Protein AF-A0A7Y2GS42-F1 (afdb_monomer)

Structure (mmCIF, N/CA/C/O backbone):
data_AF-A0A7Y2GS42-F1
#
_entry.id   AF-A0A7Y2GS42-F1
#
loop_
_atom_site.group_PDB
_atom_site.id
_atom_site.type_symbol
_atom_site.label_atom_id
_atom_site.label_alt_id
_atom_site.label_comp_id
_atom_site.label_asym_id
_atom_site.label_entity_id
_atom_site.label_seq_id
_atom_site.pdbx_PDB_ins_code
_atom_site.Cartn_x
_atom_site.Cartn_y
_atom_site.Cartn_z
_atom_site.occupancy
_atom_site.B_iso_or_equiv
_atom_site.auth_seq_id
_atom_site.auth_comp_id
_atom_site.auth_asym_id
_atom_site.auth_atom_id
_atom_site.pdbx_PDB_model_num
ATOM 1 N N . MET A 1 1 ? -11.967 1.296 -4.511 1.00 87.25 1 MET A N 1
ATOM 2 C CA . MET A 1 1 ? -11.655 1.042 -3.086 1.00 87.25 1 MET A CA 1
ATOM 3 C C . MET A 1 1 ? -12.629 0.006 -2.522 1.00 87.25 1 MET A C 1
ATOM 5 O O . MET A 1 1 ? -13.811 0.118 -2.839 1.00 87.25 1 MET A O 1
ATOM 9 N N . PRO A 1 2 ? -12.166 -0.976 -1.727 1.00 92.56 2 PRO A N 1
ATOM 10 C CA . PRO A 1 2 ? -13.008 -1.972 -1.061 1.00 92.56 2 PRO A CA 1
ATOM 11 C C . PRO A 1 2 ? -14.099 -1.358 -0.182 1.00 92.56 2 PRO A C 1
ATOM 13 O O . PRO A 1 2 ? -13.859 -0.401 0.560 1.00 92.56 2 PRO A O 1
ATOM 16 N N . THR A 1 3 ? -15.302 -1.924 -0.249 1.00 92.38 3 THR A N 1
ATOM 17 C CA . THR A 1 3 ? -16.469 -1.455 0.517 1.00 92.38 3 THR A CA 1
ATOM 18 C C . THR A 1 3 ? -16.911 -2.427 1.603 1.00 92.38 3 THR A C 1
ATOM 20 O O . THR A 1 3 ? -17.680 -2.030 2.476 1.00 92.38 3 THR A O 1
ATOM 23 N N . ARG A 1 4 ? -16.435 -3.676 1.564 1.00 95.12 4 ARG A N 1
ATOM 24 C CA . ARG A 1 4 ? -16.660 -4.694 2.595 1.00 95.12 4 ARG A CA 1
ATOM 25 C C . ARG A 1 4 ? -15.319 -5.161 3.147 1.00 95.12 4 ARG A C 1
ATOM 27 O O . ARG A 1 4 ? -14.316 -5.131 2.439 1.00 95.12 4 ARG A O 1
ATOM 34 N N . LEU A 1 5 ? -15.314 -5.588 4.406 1.00 95.38 5 LEU A N 1
ATOM 35 C CA . LEU A 1 5 ? -14.099 -6.006 5.106 1.00 95.38 5 LEU A CA 1
ATOM 36 C C . LEU A 1 5 ? -13.412 -7.188 4.397 1.00 95.38 5 LEU A C 1
ATOM 38 O O . LEU A 1 5 ? -12.204 -7.162 4.191 1.00 95.38 5 LEU A O 1
ATOM 42 N N . GLU A 1 6 ? -14.197 -8.164 3.939 1.00 95.25 6 GLU A N 1
ATOM 43 C CA . GLU A 1 6 ? -13.732 -9.330 3.171 1.00 95.25 6 GLU A CA 1
ATOM 44 C C . GLU A 1 6 ? -13.024 -8.966 1.855 1.00 95.25 6 GLU A C 1
ATOM 46 O O . GLU A 1 6 ? -12.101 -9.660 1.436 1.00 95.25 6 GLU A O 1
ATOM 51 N N . ASP A 1 7 ? -13.389 -7.837 1.237 1.00 95.69 7 ASP A N 1
ATOM 52 C CA . ASP A 1 7 ? -12.798 -7.378 -0.024 1.00 95.69 7 ASP A CA 1
ATOM 53 C C . ASP A 1 7 ? -11.385 -6.781 0.175 1.00 95.69 7 ASP A C 1
ATOM 55 O O . ASP A 1 7 ? -10.677 -6.519 -0.801 1.00 95.69 7 ASP A O 1
ATOM 59 N N . LEU A 1 8 ? -10.950 -6.537 1.423 1.00 96.75 8 LEU A N 1
ATOM 60 C CA . LEU A 1 8 ? -9.579 -6.093 1.706 1.00 96.75 8 LEU A CA 1
ATOM 61 C C . LEU A 1 8 ? -8.557 -7.201 1.450 1.00 96.75 8 LEU A C 1
ATOM 63 O O . LEU A 1 8 ? -7.425 -6.886 1.077 1.00 96.75 8 LEU A O 1
ATOM 67 N N . GLY A 1 9 ? -8.969 -8.460 1.638 1.00 96.00 9 GLY A N 1
ATOM 68 C CA . GLY A 1 9 ? -8.140 -9.647 1.458 1.00 96.00 9 GLY A CA 1
ATOM 69 C C . GLY A 1 9 ? -7.068 -9.856 2.532 1.00 96.00 9 GLY A C 1
ATOM 70 O O . GLY A 1 9 ? -6.170 -10.652 2.306 1.00 96.00 9 GLY A O 1
ATOM 71 N N . VAL A 1 10 ? -7.159 -9.166 3.673 1.00 97.00 10 VAL A N 1
ATOM 72 C CA . VAL A 1 10 ? -6.254 -9.316 4.829 1.00 97.00 10 VAL A CA 1
ATOM 73 C C . VAL A 1 10 ? -7.046 -9.696 6.090 1.00 97.00 10 VAL A C 1
ATOM 75 O O . VAL A 1 10 ? -8.256 -9.446 6.136 1.00 97.00 10 VAL A O 1
ATOM 78 N N . PRO A 1 11 ? -6.414 -10.286 7.124 1.00 96.25 11 PRO A N 1
ATOM 79 C CA . PRO A 1 11 ? -7.110 -10.686 8.346 1.00 96.25 11 PRO A CA 1
ATOM 80 C C . PRO A 1 11 ? -7.808 -9.515 9.053 1.00 96.25 11 PRO A C 1
ATOM 82 O O . PRO A 1 11 ? -7.218 -8.453 9.246 1.00 96.25 11 PRO A O 1
ATOM 85 N N . GLN A 1 12 ? -9.043 -9.728 9.521 1.00 96.12 12 GLN A N 1
ATOM 86 C CA . GLN A 1 12 ? -9.805 -8.717 10.269 1.00 96.12 12 GLN A CA 1
ATOM 87 C C . GLN A 1 12 ? -9.048 -8.209 11.505 1.00 96.12 12 GLN A C 1
ATOM 89 O O . GLN A 1 12 ? -9.044 -7.009 11.764 1.00 96.12 12 GLN A O 1
ATOM 94 N N . SER A 1 13 ? -8.357 -9.098 12.222 1.00 95.19 13 SER A N 1
ATOM 95 C CA . SER A 1 13 ? -7.542 -8.737 13.386 1.00 95.19 13 SER A CA 1
ATOM 96 C C . SER A 1 13 ? -6.451 -7.717 13.050 1.00 95.19 13 SER A C 1
ATOM 98 O O . SER A 1 13 ? -6.217 -6.807 13.836 1.00 95.19 13 SER A O 1
ATOM 100 N N . MET A 1 14 ? -5.826 -7.814 11.871 1.00 96.12 14 MET A N 1
ATOM 101 C CA . MET A 1 14 ? -4.826 -6.845 11.411 1.00 96.12 14 MET A CA 1
ATOM 102 C C . MET A 1 14 ? -5.462 -5.484 11.105 1.00 96.12 14 MET A C 1
ATOM 104 O O . MET A 1 14 ? -4.886 -4.446 11.422 1.00 96.12 14 MET A O 1
ATOM 108 N N . VAL A 1 15 ? -6.658 -5.473 10.509 1.00 97.56 15 VAL A N 1
ATOM 109 C CA . VAL A 1 15 ? -7.389 -4.229 10.216 1.00 97.56 15 VAL A CA 1
ATOM 110 C C . VAL A 1 15 ? -7.782 -3.515 11.509 1.00 97.56 15 VAL A C 1
ATOM 112 O O . VAL A 1 15 ? -7.583 -2.308 11.631 1.00 97.56 15 VAL A O 1
ATOM 115 N N . GLU A 1 16 ? -8.311 -4.260 12.477 1.00 97.12 16 GLU A N 1
ATOM 116 C CA . GLU A 1 16 ? -8.659 -3.759 13.809 1.00 97.12 16 GLU A CA 1
ATOM 117 C C . GLU A 1 16 ? -7.440 -3.214 14.550 1.00 97.12 16 GLU A C 1
ATOM 119 O O . GLU A 1 16 ? -7.493 -2.118 15.105 1.00 97.12 16 GLU A O 1
ATOM 124 N N . ASP A 1 17 ? -6.332 -3.953 14.515 1.00 96.38 17 ASP A N 1
ATOM 125 C CA . ASP A 1 17 ? -5.081 -3.559 15.147 1.00 96.38 17 ASP A CA 1
ATOM 126 C C . ASP A 1 17 ? -4.535 -2.248 14.558 1.00 96.38 17 ASP A C 1
ATOM 128 O O . ASP A 1 17 ? -4.289 -1.287 15.290 1.00 96.38 17 ASP A O 1
ATOM 132 N N . LEU A 1 18 ? -4.437 -2.145 13.228 1.00 97.12 18 LEU A N 1
ATOM 133 C CA . LEU A 1 18 ? -3.985 -0.922 12.555 1.00 97.12 18 LEU A CA 1
ATOM 134 C C . LEU A 1 18 ? -4.935 0.260 12.790 1.00 97.12 18 LEU A C 1
ATOM 136 O O . LEU A 1 18 ? -4.477 1.393 12.971 1.00 97.12 18 LEU A O 1
ATOM 140 N N . PHE A 1 19 ? -6.244 0.010 12.862 1.00 97.69 19 PHE A N 1
ATOM 141 C CA . PHE A 1 19 ? -7.224 1.031 13.226 1.00 97.69 19 PHE A CA 1
ATOM 142 C C . PHE A 1 19 ? -6.993 1.547 14.652 1.00 97.69 19 PHE A C 1
ATOM 144 O O . PHE A 1 19 ? -6.898 2.759 14.862 1.00 97.69 19 PHE A O 1
ATOM 151 N N . CYS A 1 20 ? -6.821 0.654 15.628 1.00 96.81 20 CYS A N 1
ATOM 152 C CA . CYS A 1 20 ? -6.523 1.028 17.007 1.00 96.81 20 CYS A CA 1
ATOM 153 C C . CYS A 1 20 ? -5.204 1.802 17.128 1.00 96.81 20 CYS A C 1
ATOM 155 O O . CYS A 1 20 ? -5.170 2.852 17.774 1.00 96.81 20 CYS A O 1
ATOM 157 N N . ARG A 1 21 ? -4.137 1.361 16.449 1.00 96.38 21 ARG A N 1
ATOM 158 C CA . ARG A 1 21 ? -2.854 2.088 16.392 1.00 96.38 21 ARG A CA 1
ATOM 159 C C . ARG A 1 21 ? -3.031 3.504 15.853 1.00 96.38 21 ARG A C 1
ATOM 161 O O . ARG A 1 21 ? -2.450 4.448 16.391 1.00 96.38 21 ARG A O 1
ATOM 168 N N . ARG A 1 22 ? -3.868 3.680 14.825 1.00 96.56 22 ARG A N 1
ATOM 169 C CA . ARG A 1 22 ? -4.173 5.004 14.271 1.00 96.56 22 ARG A CA 1
ATOM 170 C C . ARG A 1 22 ? -4.870 5.900 15.290 1.00 96.56 22 ARG A C 1
ATOM 172 O O . ARG A 1 22 ? -4.447 7.042 15.479 1.00 96.56 22 ARG A O 1
ATOM 179 N N . VAL A 1 23 ? -5.894 5.386 15.972 1.00 96.38 23 VAL A N 1
ATOM 180 C CA . VAL A 1 23 ? -6.611 6.124 17.028 1.00 96.38 23 VAL A CA 1
ATOM 181 C C . VAL A 1 23 ? -5.664 6.495 18.174 1.00 96.38 23 VAL A C 1
ATOM 183 O O . VAL A 1 23 ? -5.666 7.643 18.620 1.00 96.38 23 VAL A O 1
ATOM 186 N N . LEU A 1 24 ? -4.806 5.561 18.598 1.00 95.50 24 LEU A N 1
ATOM 187 C CA . LEU A 1 24 ? -3.805 5.780 19.643 1.00 95.50 24 LEU A CA 1
ATOM 188 C C . LEU A 1 24 ? -2.835 6.915 19.282 1.00 95.50 24 LEU A C 1
ATOM 190 O O . LEU A 1 24 ? -2.598 7.811 20.096 1.00 95.50 24 LEU A O 1
ATOM 194 N N . ASN A 1 25 ? -2.303 6.899 18.058 1.00 94.00 25 ASN A N 1
ATOM 195 C CA . ASN A 1 25 ? -1.319 7.875 17.588 1.00 94.00 25 ASN A CA 1
ATOM 196 C C . ASN A 1 25 ? -1.921 9.272 17.384 1.00 94.00 25 ASN A C 1
ATOM 198 O O . ASN A 1 25 ? -1.268 10.274 17.678 1.00 94.00 25 ASN A O 1
ATOM 202 N N . ALA A 1 26 ? -3.169 9.355 16.916 1.00 91.06 26 ALA A N 1
ATOM 203 C CA . ALA A 1 26 ? -3.830 10.626 16.630 1.00 91.06 26 ALA A CA 1
ATOM 204 C C . ALA A 1 26 ? -4.264 11.400 17.893 1.00 91.06 26 ALA A C 1
ATOM 206 O O . ALA A 1 26 ? -4.542 12.594 17.797 1.00 91.06 26 ALA A O 1
ATOM 207 N N . ARG A 1 27 ? -4.307 10.758 19.075 1.00 75.69 27 ARG A N 1
ATOM 208 C CA . ARG A 1 27 ? -4.830 11.256 20.375 1.00 75.69 27 ARG A CA 1
ATOM 209 C C . ARG A 1 27 ? -6.309 11.672 20.380 1.00 75.69 27 ARG A C 1
ATOM 211 O O . ARG A 1 27 ? -7.007 11.383 21.344 1.00 75.69 27 ARG A O 1
ATOM 218 N N . ARG A 1 28 ? -6.786 12.362 19.343 1.00 85.62 28 ARG A N 1
ATOM 219 C CA . ARG A 1 28 ? -8.182 12.732 19.097 1.00 85.62 28 ARG A CA 1
ATOM 220 C C . ARG A 1 28 ? -8.432 12.650 17.595 1.00 85.62 28 ARG A C 1
ATOM 222 O O . ARG A 1 28 ? -7.824 13.392 16.832 1.00 85.62 28 ARG A O 1
ATOM 229 N N . THR A 1 29 ? -9.321 11.757 17.176 1.00 96.06 29 THR A N 1
ATOM 230 C CA . THR A 1 29 ? -9.654 11.563 15.761 1.00 96.06 29 THR A CA 1
ATOM 231 C C . THR A 1 29 ? -11.129 11.217 15.588 1.00 96.06 29 THR A C 1
ATOM 233 O O . THR A 1 29 ? -11.822 10.880 16.552 1.00 96.06 29 THR A O 1
ATOM 236 N N . THR A 1 30 ? -11.619 11.320 14.358 1.00 97.56 30 THR A N 1
ATOM 237 C CA . THR A 1 30 ? -12.935 10.809 13.968 1.00 97.56 30 THR A CA 1
ATOM 238 C C . THR A 1 30 ? -12.782 9.501 13.202 1.00 97.56 30 THR A C 1
ATOM 240 O O . THR A 1 30 ? -11.722 9.236 12.632 1.00 97.56 30 THR A O 1
ATOM 243 N N . ILE A 1 31 ? -13.847 8.696 13.118 1.00 97.00 31 ILE A N 1
ATOM 244 C CA . ILE A 1 31 ? -13.834 7.473 12.287 1.00 97.00 31 ILE A CA 1
ATOM 245 C C . ILE A 1 31 ? -13.428 7.808 10.844 1.00 97.00 31 ILE A C 1
ATOM 247 O O . ILE A 1 31 ? -12.624 7.099 10.247 1.00 97.00 31 ILE A O 1
ATOM 251 N N . ARG A 1 32 ? -13.949 8.911 10.288 1.00 96.50 32 ARG A N 1
ATOM 252 C CA . ARG A 1 32 ? -13.653 9.345 8.916 1.00 96.50 32 ARG A CA 1
ATOM 253 C C . ARG A 1 32 ? -12.182 9.700 8.728 1.00 96.50 32 ARG A C 1
ATOM 255 O O . ARG A 1 32 ? -11.596 9.285 7.732 1.00 96.50 32 ARG A O 1
ATOM 262 N N . ALA A 1 33 ? -11.610 10.465 9.655 1.00 96.38 33 ALA A N 1
ATOM 263 C CA . ALA A 1 33 ? -10.208 10.857 9.588 1.00 96.38 33 ALA A CA 1
ATOM 264 C C . ALA A 1 33 ? -9.295 9.629 9.705 1.00 96.38 33 ALA A C 1
ATOM 266 O O . ALA A 1 33 ? -8.445 9.424 8.842 1.00 96.38 33 ALA A O 1
ATOM 267 N N . ALA A 1 34 ? -9.552 8.757 10.687 1.00 96.50 34 ALA A N 1
ATOM 268 C CA . ALA A 1 34 ? -8.816 7.506 10.841 1.00 96.50 34 ALA A CA 1
ATOM 269 C C . ALA A 1 34 ? -8.906 6.633 9.579 1.00 96.50 34 ALA A C 1
ATOM 271 O O . ALA A 1 34 ? -7.881 6.164 9.095 1.00 96.50 34 ALA A O 1
ATOM 272 N N . ALA A 1 35 ? -10.106 6.475 9.006 1.00 96.38 35 ALA A N 1
ATOM 273 C CA . ALA A 1 35 ? -10.327 5.702 7.786 1.00 96.38 35 ALA A CA 1
ATOM 274 C C . ALA A 1 35 ? -9.501 6.226 6.605 1.00 96.38 35 ALA A C 1
ATOM 276 O O . ALA A 1 35 ? -8.843 5.444 5.924 1.00 96.38 35 ALA A O 1
ATOM 277 N N . ALA A 1 36 ? -9.508 7.543 6.382 1.00 95.00 36 ALA A N 1
ATOM 278 C CA . ALA A 1 36 ? -8.765 8.162 5.291 1.00 95.00 36 ALA A CA 1
ATOM 279 C C . ALA A 1 36 ? -7.250 7.946 5.425 1.00 95.00 36 ALA A C 1
ATOM 281 O O . ALA A 1 36 ? -6.581 7.673 4.432 1.00 95.00 36 ALA A O 1
ATOM 282 N N . GLU A 1 37 ? -6.719 8.030 6.646 1.00 95.25 37 GLU A N 1
ATOM 283 C CA . GLU A 1 37 ? -5.280 7.925 6.909 1.00 95.25 37 GLU A CA 1
ATOM 284 C C . GLU A 1 37 ? -4.741 6.501 6.774 1.00 95.25 37 GLU A C 1
ATOM 286 O O . GLU A 1 37 ? -3.599 6.336 6.359 1.00 95.25 37 GLU A O 1
ATOM 291 N N . ILE A 1 38 ? -5.549 5.479 7.077 1.00 96.12 38 ILE A N 1
ATOM 292 C CA . ILE A 1 38 ? -5.148 4.075 6.890 1.00 96.12 38 ILE A CA 1
ATOM 293 C C . ILE A 1 38 ? -5.706 3.454 5.603 1.00 96.12 38 ILE A C 1
ATOM 295 O O . ILE A 1 38 ? -5.592 2.250 5.393 1.00 96.12 38 ILE A O 1
ATOM 299 N N . GLY A 1 39 ? -6.317 4.247 4.722 1.00 95.69 39 GLY A N 1
ATOM 300 C CA . GLY A 1 39 ? -6.808 3.780 3.425 1.00 95.69 39 GLY A CA 1
ATOM 301 C C . GLY A 1 39 ? -8.014 2.834 3.483 1.00 95.69 39 GLY A C 1
ATOM 302 O O . GLY A 1 39 ? -8.154 1.954 2.633 1.00 95.69 39 GLY A O 1
ATOM 303 N N . LEU A 1 40 ? -8.896 3.014 4.466 1.00 96.62 40 LEU A N 1
ATOM 304 C CA . LEU A 1 40 ? -10.177 2.316 4.558 1.00 96.62 40 LEU A CA 1
ATOM 305 C C . LEU A 1 40 ? -11.326 3.153 3.996 1.00 96.62 40 LEU A C 1
ATOM 307 O O . LEU A 1 40 ? -11.366 4.380 4.107 1.00 96.62 40 LEU A O 1
ATOM 311 N N . SER A 1 41 ? -12.342 2.466 3.472 1.00 96.00 41 SER A N 1
ATOM 312 C CA . SER A 1 41 ? -13.639 3.101 3.255 1.00 96.00 41 SER A CA 1
ATOM 313 C C . SER A 1 41 ? -14.316 3.404 4.590 1.00 96.00 41 SER A C 1
ATOM 315 O O . SER A 1 41 ? -14.169 2.656 5.560 1.00 96.00 41 SER A O 1
ATOM 317 N N . LEU A 1 42 ? -15.109 4.479 4.630 1.00 95.50 42 LEU A N 1
ATOM 318 C CA . LEU A 1 42 ? -15.853 4.845 5.837 1.00 95.50 42 LEU A CA 1
ATOM 319 C C . LEU A 1 42 ? -16.747 3.696 6.321 1.00 95.50 42 LEU A C 1
ATOM 321 O O . LEU A 1 42 ? -16.810 3.452 7.516 1.00 95.50 42 LEU A O 1
ATOM 325 N N . ASN A 1 43 ? -17.377 2.957 5.405 1.00 96.31 43 ASN A N 1
ATOM 326 C CA . ASN A 1 43 ? -18.239 1.827 5.756 1.00 96.31 43 ASN A CA 1
ATOM 327 C C . ASN A 1 43 ? -17.479 0.740 6.529 1.00 96.31 43 ASN A C 1
ATOM 329 O O . ASN A 1 43 ? -17.972 0.264 7.550 1.00 96.31 43 ASN A O 1
ATOM 333 N N . ILE A 1 44 ? -16.276 0.375 6.072 1.00 97.75 44 ILE A N 1
ATOM 334 C CA . ILE A 1 44 ? -15.445 -0.621 6.759 1.00 97.75 44 ILE A CA 1
ATOM 335 C C . ILE A 1 44 ? -14.995 -0.079 8.117 1.00 97.75 44 ILE A C 1
ATOM 337 O O . ILE A 1 44 ? -15.151 -0.758 9.127 1.00 97.75 44 ILE A O 1
ATOM 341 N N . ALA A 1 45 ? -14.491 1.156 8.158 1.00 97.38 45 ALA A N 1
ATOM 342 C CA . ALA A 1 45 ? -14.011 1.772 9.392 1.00 97.38 45 ALA A CA 1
ATOM 343 C C . ALA A 1 45 ? -15.115 1.924 10.452 1.00 97.38 45 ALA A C 1
ATOM 345 O O . ALA A 1 45 ? -14.863 1.705 11.632 1.00 97.38 45 ALA A O 1
ATOM 346 N N . THR A 1 46 ? -16.346 2.252 10.048 1.00 96.75 46 THR A N 1
ATOM 347 C CA . THR A 1 46 ? -17.501 2.286 10.953 1.00 96.75 46 THR A CA 1
ATOM 348 C C . THR A 1 46 ? -17.818 0.897 11.500 1.00 96.75 46 THR A C 1
ATOM 350 O O . THR A 1 46 ? -18.019 0.769 12.703 1.00 96.75 46 THR A O 1
ATOM 353 N N . GLY A 1 47 ? -17.811 -0.144 10.660 1.00 97.19 47 GLY A N 1
ATOM 354 C CA . GLY A 1 47 ? -18.012 -1.523 11.120 1.00 97.19 47 GLY A CA 1
ATOM 355 C C . GLY A 1 47 ? -16.948 -1.971 12.128 1.00 97.19 47 GLY A C 1
ATOM 356 O O . GLY A 1 47 ? -17.286 -2.507 13.179 1.00 97.19 47 GLY A O 1
ATOM 357 N N . VAL A 1 48 ? -15.676 -1.671 11.846 1.00 98.00 48 VAL A N 1
ATOM 358 C CA . VAL A 1 48 ? -14.544 -1.945 12.748 1.00 98.00 48 VAL A CA 1
ATOM 359 C C . VAL A 1 48 ? -14.695 -1.195 14.075 1.00 98.00 48 VAL A C 1
ATOM 361 O O . VAL A 1 48 ? -14.540 -1.790 15.137 1.00 98.00 48 VAL A O 1
ATOM 364 N N . ALA A 1 49 ? -15.043 0.094 14.039 1.00 97.50 49 ALA A N 1
ATOM 365 C CA . ALA A 1 49 ? -15.233 0.893 15.248 1.00 97.50 49 ALA A CA 1
ATOM 366 C C . ALA A 1 49 ? -16.383 0.368 16.128 1.00 97.50 49 ALA A C 1
ATOM 368 O O . ALA A 1 49 ? -16.243 0.322 17.349 1.00 97.50 49 ALA A O 1
ATOM 369 N N . GLU A 1 50 ? -17.501 -0.048 15.526 1.00 97.12 50 GLU A N 1
ATOM 370 C CA . GLU A 1 50 ? -18.637 -0.623 16.255 1.00 97.12 50 GLU A CA 1
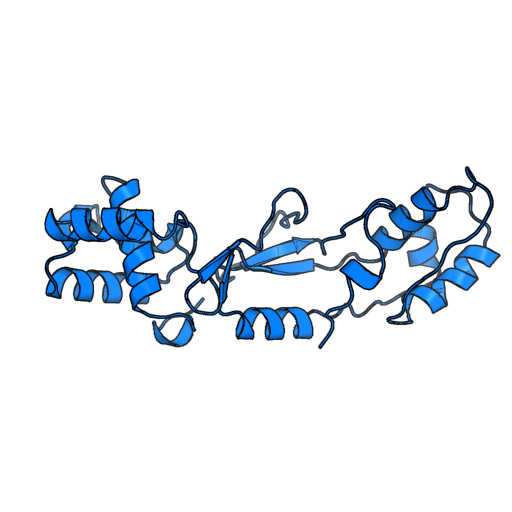ATOM 371 C C . GLU A 1 50 ? -18.295 -1.970 16.903 1.00 97.12 50 GLU A C 1
ATOM 373 O O . GLU A 1 50 ? -18.656 -2.201 18.058 1.00 97.12 50 GLU A O 1
ATOM 378 N N . ASP A 1 51 ? -17.553 -2.832 16.207 1.00 97.62 51 ASP A N 1
ATOM 379 C CA . ASP A 1 51 ? -17.122 -4.119 16.755 1.00 97.62 51 ASP A CA 1
ATOM 380 C C . ASP A 1 51 ? -16.113 -3.952 17.910 1.00 97.62 51 ASP A C 1
ATOM 382 O O . ASP A 1 51 ? -16.271 -4.542 18.985 1.00 97.62 51 ASP A O 1
ATOM 386 N N . LEU A 1 52 ? -15.126 -3.063 17.747 1.00 98.12 52 LEU A N 1
ATOM 387 C CA . LEU A 1 52 ? -14.177 -2.699 18.807 1.00 98.12 52 LEU A CA 1
ATOM 388 C C . LEU A 1 52 ? -14.884 -2.103 20.031 1.00 98.12 52 LEU A C 1
ATOM 390 O O . LEU A 1 52 ? -14.513 -2.394 21.172 1.00 98.12 52 LEU A O 1
ATOM 394 N N . ARG A 1 53 ? -15.925 -1.293 19.809 1.00 97.00 53 ARG A N 1
ATOM 395 C CA . ARG A 1 53 ? -16.762 -0.743 20.880 1.00 97.00 53 ARG A CA 1
ATOM 396 C C . ARG A 1 53 ? -17.558 -1.831 21.593 1.00 97.00 53 ARG A C 1
ATOM 398 O O . ARG A 1 53 ? -17.607 -1.832 22.821 1.00 97.00 53 ARG A O 1
ATOM 405 N N . GLY A 1 54 ? -18.137 -2.779 20.855 1.00 97.62 54 GLY A N 1
ATOM 406 C CA . GLY A 1 54 ? -18.830 -3.939 21.427 1.00 97.62 54 GLY A CA 1
ATOM 407 C C . GLY A 1 54 ? -17.931 -4.783 22.340 1.00 97.62 54 GLY A C 1
ATOM 408 O O . GLY A 1 54 ? -18.406 -5.341 23.327 1.00 97.62 54 GLY A O 1
ATOM 409 N N . ARG A 1 55 ? -16.622 -4.808 22.058 1.00 97.44 55 ARG A N 1
ATOM 410 C CA . ARG A 1 55 ? -15.581 -5.464 22.869 1.00 97.44 55 ARG A CA 1
ATOM 411 C C . ARG A 1 55 ? -14.922 -4.555 23.918 1.00 97.44 55 ARG A C 1
ATOM 413 O O . ARG A 1 55 ? -13.950 -4.970 24.542 1.00 97.44 55 ARG A O 1
ATOM 420 N N . ASN A 1 56 ? -15.443 -3.345 24.140 1.00 97.06 56 ASN A N 1
ATOM 421 C CA . ASN A 1 56 ? -14.937 -2.369 25.113 1.00 97.06 56 ASN A CA 1
ATOM 422 C C . ASN A 1 56 ? -13.471 -1.926 24.884 1.00 97.06 56 ASN A C 1
ATOM 424 O O . ASN A 1 56 ? -12.766 -1.564 25.826 1.00 97.06 56 ASN A O 1
ATOM 428 N N . LEU A 1 57 ? -12.997 -1.938 23.635 1.00 97.56 57 LEU A N 1
ATOM 429 C CA . LEU A 1 57 ? -11.657 -1.461 23.255 1.00 97.56 57 LEU A CA 1
ATOM 430 C C . LEU A 1 57 ? -11.673 -0.006 22.765 1.00 97.56 57 LEU A C 1
ATOM 432 O O . LEU A 1 57 ? -10.656 0.685 22.803 1.00 97.56 57 LEU A O 1
ATOM 436 N N . LEU A 1 58 ? -12.833 0.472 22.322 1.00 97.31 58 LEU A N 1
ATOM 437 C CA . LEU A 1 58 ? -13.023 1.798 21.751 1.00 97.31 58 LEU A CA 1
ATOM 438 C C . LEU A 1 58 ? -14.261 2.465 22.351 1.00 97.31 58 LEU A C 1
ATOM 440 O O . LEU A 1 58 ? -15.260 1.805 22.632 1.00 97.31 58 LEU A O 1
ATOM 444 N N . GLU A 1 59 ? -14.206 3.780 22.523 1.00 96.12 59 GLU A N 1
ATOM 445 C CA . GLU A 1 59 ? -15.289 4.592 23.069 1.00 96.12 59 GLU A CA 1
ATOM 446 C C . GLU A 1 59 ? -15.583 5.830 22.211 1.00 96.12 59 GLU A C 1
ATOM 448 O O . GLU A 1 59 ? -14.735 6.325 21.464 1.00 96.12 59 GLU A O 1
ATOM 453 N N . PHE A 1 60 ? -16.819 6.330 22.316 1.00 95.00 60 PHE A N 1
ATOM 454 C CA . PHE A 1 60 ? -17.267 7.537 21.624 1.00 95.00 60 PHE A CA 1
ATOM 455 C C . PHE A 1 60 ? -17.242 8.742 22.560 1.00 95.00 60 PHE A C 1
ATOM 457 O O . PHE A 1 60 ? -17.906 8.753 23.594 1.00 95.00 60 PHE A O 1
ATOM 464 N N . HIS A 1 61 ? -16.548 9.800 22.144 1.00 92.94 61 HIS A N 1
ATOM 465 C CA . HIS A 1 61 ? -16.437 11.050 22.905 1.00 92.94 61 HIS A CA 1
ATOM 466 C C . HIS A 1 61 ? -17.417 12.140 22.445 1.00 92.94 61 HIS A C 1
ATOM 468 O O . HIS A 1 61 ? -17.337 13.284 22.895 1.00 92.94 61 HIS A O 1
ATOM 474 N N . GLY A 1 62 ? -18.327 11.806 21.530 1.00 91.69 62 GLY A N 1
ATOM 475 C CA . GLY A 1 62 ? -19.313 12.720 20.960 1.00 91.69 62 GLY A CA 1
ATOM 476 C C . GLY A 1 62 ? -19.150 12.891 19.453 1.00 91.69 62 GLY A C 1
ATOM 477 O O . GLY A 1 62 ? -18.598 12.030 18.767 1.00 91.69 62 GLY A O 1
ATOM 478 N N . LEU A 1 63 ? -19.659 14.009 18.941 1.00 91.62 63 LEU A N 1
ATOM 479 C CA . LEU A 1 63 ? -19.649 14.344 17.519 1.00 91.62 63 LEU A CA 1
ATOM 480 C C . LEU A 1 63 ? -18.741 15.544 17.254 1.00 91.62 63 LEU A C 1
ATOM 482 O O . LEU A 1 63 ? -18.732 16.502 18.027 1.00 91.62 63 LEU A O 1
ATOM 486 N N . ASP A 1 64 ? -18.031 15.497 16.133 1.00 90.00 64 ASP A N 1
ATOM 487 C CA . ASP A 1 64 ? -17.404 16.654 15.502 1.00 90.00 64 ASP A CA 1
ATOM 488 C C . ASP A 1 64 ? -18.114 16.915 14.168 1.00 90.00 64 ASP A C 1
ATOM 490 O O . ASP A 1 64 ? -17.996 16.1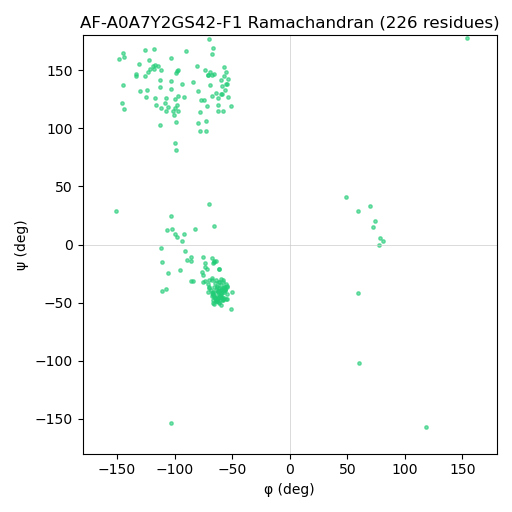55 13.201 1.00 90.00 64 ASP A O 1
ATOM 494 N N . GLY A 1 65 ? -18.980 17.929 14.153 1.00 90.00 65 GLY A N 1
ATOM 495 C CA . GLY A 1 65 ? -19.931 18.146 13.066 1.00 90.00 65 GLY A CA 1
ATOM 496 C C . GLY A 1 65 ? -20.887 16.958 12.894 1.00 90.00 65 GLY A C 1
ATOM 497 O O . GLY A 1 65 ? -21.857 16.822 13.637 1.00 90.00 65 GLY A O 1
ATOM 498 N N . ARG A 1 66 ? -20.632 16.119 11.881 1.00 88.38 66 ARG A N 1
ATOM 499 C CA . ARG A 1 66 ? -21.411 14.899 11.577 1.00 88.38 66 ARG A CA 1
ATOM 500 C C . ARG A 1 66 ? -20.633 13.605 11.816 1.00 88.38 66 ARG A C 1
ATOM 502 O O . ARG A 1 66 ? -21.194 12.532 11.615 1.00 88.38 66 ARG A O 1
ATOM 509 N N . ASP A 1 67 ? -19.365 13.699 12.200 1.00 91.44 67 ASP A N 1
ATOM 510 C CA . ASP A 1 67 ? -18.489 12.544 12.345 1.00 91.44 67 ASP A CA 1
ATOM 511 C C . ASP A 1 67 ? -18.315 12.176 13.824 1.00 91.44 67 ASP A C 1
ATOM 513 O O . ASP A 1 67 ? -18.206 13.039 14.695 1.00 91.44 67 ASP A O 1
ATOM 517 N N . TYR A 1 68 ? -18.287 10.876 14.117 1.00 91.56 68 TYR A N 1
ATOM 518 C CA . TYR A 1 68 ? -18.088 10.370 15.474 1.00 91.56 68 TYR A CA 1
ATOM 519 C C . TYR A 1 68 ? -16.632 10.519 15.897 1.00 91.56 68 TYR A C 1
ATOM 521 O O . TYR A 1 68 ? -15.736 9.995 15.227 1.00 91.56 68 TYR A O 1
ATOM 529 N N . MET A 1 69 ? -16.410 11.196 17.023 1.00 95.88 69 MET A N 1
ATOM 530 C CA . MET A 1 69 ? -15.111 11.233 17.683 1.00 95.88 69 MET A CA 1
ATOM 531 C C . MET A 1 69 ? -14.899 9.968 18.496 1.00 95.88 69 MET A C 1
ATOM 533 O O . MET A 1 69 ? -15.757 9.578 19.292 1.00 95.88 69 MET A O 1
ATOM 537 N N . ILE A 1 70 ? -13.728 9.374 18.314 1.00 96.69 70 ILE A N 1
ATOM 538 C CA . ILE A 1 70 ? -13.358 8.088 18.892 1.00 96.69 70 ILE A CA 1
ATOM 539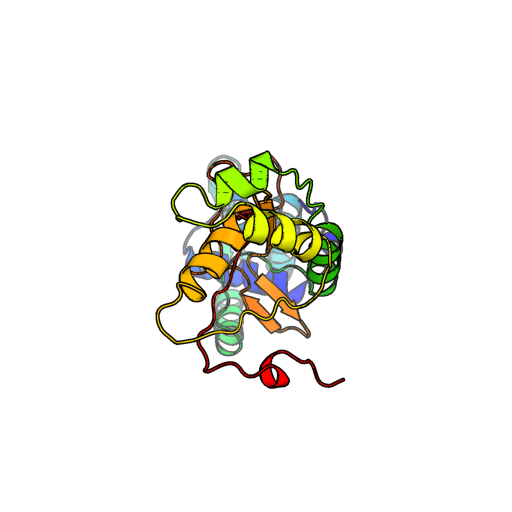 C C . ILE A 1 70 ? -12.087 8.211 19.722 1.00 96.69 70 ILE A C 1
ATOM 541 O O . ILE A 1 70 ? -11.203 9.017 19.419 1.00 96.69 70 ILE A O 1
ATOM 545 N N . GLY A 1 71 ? -12.005 7.385 20.756 1.00 97.00 71 GLY A N 1
ATOM 546 C CA . GLY A 1 71 ? -10.812 7.171 21.563 1.00 97.00 71 GLY A CA 1
ATOM 547 C C . GLY A 1 71 ? -10.719 5.713 21.990 1.00 97.00 71 GLY A C 1
ATOM 548 O O . GLY A 1 71 ? -11.699 4.973 21.924 1.00 97.00 71 GLY A O 1
ATOM 549 N N . LEU A 1 72 ? -9.526 5.280 22.384 1.00 97.25 72 LEU A N 1
ATOM 550 C CA . LEU A 1 72 ? -9.350 3.954 22.969 1.00 97.25 72 LEU A CA 1
ATOM 551 C C . LEU A 1 72 ? -9.668 4.008 24.460 1.00 97.25 72 LEU A C 1
ATOM 553 O O . LEU A 1 72 ? -9.232 4.933 25.145 1.00 97.25 72 LEU A O 1
ATOM 557 N N . THR A 1 73 ? -10.341 2.974 24.958 1.00 97.44 73 THR A N 1
ATOM 558 C CA . THR A 1 73 ? -10.457 2.739 26.402 1.00 97.44 73 THR A CA 1
ATOM 559 C C . THR A 1 73 ? -9.085 2.387 26.989 1.00 97.44 73 THR A C 1
ATOM 561 O O . THR A 1 73 ? -8.146 2.073 26.251 1.00 97.44 73 THR A O 1
ATOM 564 N N . ASP A 1 74 ? -8.952 2.353 28.318 1.00 96.94 74 ASP A N 1
ATOM 565 C CA . ASP A 1 74 ? -7.711 1.890 28.963 1.00 96.94 74 ASP A CA 1
ATOM 566 C C . ASP A 1 74 ? -7.324 0.470 28.515 1.00 96.94 74 ASP A C 1
ATOM 568 O O . ASP A 1 74 ? -6.150 0.186 28.257 1.00 96.94 74 ASP A O 1
ATOM 572 N N . GLN A 1 75 ? -8.322 -0.405 28.347 1.00 97.19 75 GLN A N 1
ATOM 573 C CA . GLN A 1 75 ? -8.124 -1.760 27.840 1.00 97.19 75 GLN A CA 1
ATOM 574 C C . GLN A 1 75 ? -7.650 -1.747 26.383 1.00 97.19 75 GLN A C 1
ATOM 576 O O . GLN A 1 75 ? -6.624 -2.353 26.076 1.00 97.19 75 GLN A O 1
ATOM 581 N N . GLY A 1 76 ? -8.340 -1.019 25.498 1.00 97.19 76 GLY A N 1
ATOM 582 C CA . GLY A 1 76 ? -7.945 -0.904 24.092 1.00 97.19 76 GLY A CA 1
ATOM 583 C C . GLY A 1 76 ? -6.548 -0.322 23.928 1.00 97.19 76 GLY A C 1
ATOM 584 O O . GLY A 1 76 ? -5.754 -0.809 23.123 1.00 97.19 76 GLY A O 1
ATOM 585 N N . ARG A 1 77 ? -6.202 0.666 24.754 1.00 96.81 77 ARG A N 1
ATOM 586 C CA . ARG A 1 77 ? -4.874 1.269 24.784 1.00 96.81 77 ARG A CA 1
ATOM 587 C C . ARG A 1 77 ? -3.798 0.266 25.191 1.00 96.81 77 ARG A C 1
ATOM 589 O O . ARG A 1 77 ? -2.781 0.198 24.508 1.00 96.81 77 ARG A O 1
ATOM 596 N N . SER A 1 78 ? -4.015 -0.517 26.251 1.00 96.81 78 SER A N 1
ATOM 597 C CA . SER A 1 78 ? -3.063 -1.557 26.669 1.00 96.81 78 SER A CA 1
ATOM 598 C C . SER A 1 78 ? -2.871 -2.607 25.575 1.00 96.81 78 SER A C 1
ATOM 600 O O . SER A 1 78 ? -1.738 -2.863 25.178 1.00 96.81 78 SER A O 1
ATOM 602 N N . THR A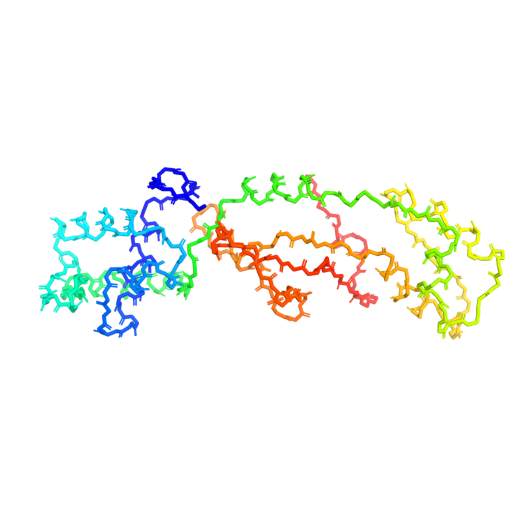 1 79 ? -3.967 -3.146 25.026 1.00 95.31 79 THR A N 1
ATOM 603 C CA . THR A 1 79 ? -3.923 -4.167 23.966 1.00 95.31 79 THR A CA 1
ATOM 604 C C . THR A 1 79 ? -3.185 -3.673 22.721 1.00 95.31 79 THR A C 1
ATOM 606 O O . THR A 1 79 ? -2.369 -4.398 22.161 1.00 95.31 79 THR A O 1
ATOM 609 N N . THR A 1 80 ? -3.417 -2.420 22.320 1.00 95.50 80 THR A N 1
ATOM 610 C CA . THR A 1 80 ? -2.739 -1.812 21.162 1.00 95.50 80 THR A CA 1
ATOM 611 C C . THR A 1 80 ? -1.244 -1.621 21.416 1.00 95.50 80 THR A C 1
ATOM 613 O O . THR A 1 80 ? -0.424 -1.870 20.540 1.00 95.50 80 THR A O 1
ATOM 616 N N . ILE A 1 81 ? -0.857 -1.183 22.619 1.00 95.31 81 ILE A N 1
ATOM 617 C CA . ILE A 1 81 ? 0.560 -1.018 22.974 1.00 95.31 81 ILE A CA 1
ATOM 618 C C . ILE A 1 81 ? 1.283 -2.367 22.961 1.00 95.31 81 ILE A C 1
ATOM 620 O O . ILE A 1 81 ? 2.430 -2.430 22.520 1.00 95.31 81 ILE A O 1
ATOM 624 N N . ASP A 1 82 ? 0.631 -3.429 23.433 1.00 94.69 82 ASP A N 1
ATOM 625 C CA . ASP A 1 82 ? 1.214 -4.767 23.430 1.00 94.69 82 ASP A CA 1
ATOM 626 C C . ASP A 1 82 ? 1.412 -5.291 21.997 1.00 94.69 82 ASP A C 1
ATOM 628 O O . ASP A 1 82 ? 2.511 -5.749 21.685 1.00 94.69 82 ASP A O 1
ATOM 632 N N . SER A 1 83 ? 0.439 -5.123 21.089 1.00 91.75 83 SER A N 1
ATOM 633 C CA . SER A 1 83 ? 0.601 -5.539 19.681 1.00 91.75 83 SER A CA 1
ATOM 634 C C . SER A 1 83 ? 1.684 -4.736 18.940 1.00 91.75 83 SER A C 1
ATOM 636 O O . SER A 1 83 ? 2.409 -5.271 18.096 1.00 91.75 83 SER A O 1
ATOM 638 N N . MET A 1 84 ? 1.856 -3.451 19.276 1.00 92.56 84 MET A N 1
ATOM 639 C CA . MET A 1 84 ? 2.901 -2.599 18.697 1.00 92.56 84 MET A CA 1
ATOM 640 C C . MET A 1 84 ? 4.322 -3.042 19.074 1.00 92.56 84 MET A C 1
ATOM 642 O O . MET A 1 84 ? 5.284 -2.606 18.441 1.00 92.56 84 MET A O 1
ATOM 646 N N . ARG A 1 85 ? 4.486 -3.902 20.090 1.00 90.81 85 ARG A N 1
ATOM 647 C CA . ARG A 1 85 ? 5.787 -4.516 20.407 1.00 90.81 85 ARG A CA 1
ATOM 648 C C . ARG A 1 85 ? 6.164 -5.621 19.425 1.00 90.81 85 ARG A C 1
ATOM 650 O O . ARG A 1 85 ? 7.350 -5.873 19.247 1.00 90.81 85 ARG A O 1
ATOM 657 N N . GLU A 1 86 ? 5.178 -6.265 18.807 1.00 86.75 86 GLU A N 1
ATOM 658 C CA . GLU A 1 86 ? 5.382 -7.358 17.849 1.00 86.75 86 GLU A CA 1
ATOM 659 C C . GLU A 1 86 ? 5.610 -6.834 16.426 1.00 86.75 86 GLU A C 1
ATOM 661 O O . GLU A 1 86 ? 6.366 -7.418 15.657 1.00 86.75 86 GLU A O 1
ATOM 666 N N . SER A 1 87 ? 4.999 -5.697 16.084 1.00 85.69 87 SER A N 1
ATOM 667 C CA . SER A 1 87 ? 5.172 -5.029 14.793 1.00 85.69 87 SER A CA 1
ATOM 668 C C . SER A 1 87 ? 5.133 -3.519 14.973 1.00 85.69 87 SER A C 1
ATOM 670 O O . SER A 1 87 ? 4.259 -3.008 15.664 1.00 85.69 87 SER A O 1
ATOM 672 N N . SER A 1 88 ? 6.020 -2.781 14.307 1.00 85.81 88 SER A N 1
ATOM 673 C CA . SER A 1 88 ? 6.038 -1.310 14.331 1.00 85.81 88 SER A CA 1
ATOM 674 C C . SER A 1 88 ? 5.208 -0.664 13.213 1.00 85.81 88 SER A C 1
ATOM 676 O O . SER A 1 88 ? 5.038 0.559 13.195 1.00 85.81 88 SER A O 1
ATOM 678 N N . TYR A 1 89 ? 4.670 -1.462 12.284 1.00 92.50 89 TYR A N 1
ATOM 679 C CA . TYR A 1 89 ? 3.913 -0.948 11.147 1.00 92.50 89 TYR A CA 1
ATOM 680 C C . TYR A 1 89 ? 2.633 -0.232 11.610 1.00 92.50 89 TYR A C 1
ATOM 682 O O . TYR A 1 89 ? 1.874 -0.749 12.431 1.00 92.50 89 TYR A O 1
ATOM 690 N N . SER A 1 90 ? 2.402 0.986 11.120 1.00 90.50 90 SER A N 1
ATOM 691 C CA . SER A 1 90 ? 1.278 1.841 11.548 1.00 90.50 90 SER A CA 1
ATOM 692 C C . SER A 1 90 ? 0.795 2.793 10.447 1.00 90.50 90 SER A C 1
ATOM 694 O O . SER A 1 90 ? 0.294 3.884 10.722 1.00 90.50 90 SER A O 1
ATOM 696 N N . ASP A 1 91 ? 0.969 2.371 9.196 1.00 92.94 91 ASP A N 1
ATOM 697 C CA . ASP A 1 91 ? 0.553 3.110 8.004 1.00 92.94 91 ASP A CA 1
ATOM 698 C C . ASP A 1 91 ? -0.739 2.479 7.435 1.00 92.94 91 ASP A C 1
ATOM 700 O O . ASP A 1 91 ? -1.555 1.896 8.153 1.00 92.94 91 ASP A O 1
ATOM 704 N N . THR A 1 92 ? -0.940 2.632 6.138 1.00 95.88 92 THR A N 1
ATOM 705 C CA . THR A 1 92 ? -2.087 2.203 5.353 1.00 95.88 92 THR A CA 1
ATOM 706 C C . THR A 1 92 ? -2.329 0.696 5.466 1.00 95.88 92 THR A C 1
ATOM 708 O O . THR A 1 92 ? -1.390 -0.086 5.521 1.00 95.88 92 THR A O 1
ATOM 711 N N . ILE A 1 93 ? -3.588 0.253 5.449 1.00 97.81 93 ILE A N 1
ATOM 712 C CA . ILE A 1 93 ? -3.908 -1.179 5.422 1.00 97.81 93 ILE A CA 1
ATOM 713 C C . ILE A 1 93 ? -3.176 -1.848 4.242 1.00 97.81 93 ILE A C 1
ATOM 715 O O . ILE A 1 93 ? -3.313 -1.378 3.107 1.00 97.81 93 ILE A O 1
ATOM 719 N N . PRO A 1 94 ? -2.407 -2.927 4.472 1.00 97.69 94 PRO A N 1
ATOM 720 C CA . PRO A 1 94 ? -1.678 -3.593 3.402 1.00 97.69 94 PRO A CA 1
ATOM 721 C C . PRO A 1 94 ? -2.623 -4.285 2.410 1.00 97.69 94 PRO A C 1
ATOM 723 O O . PRO A 1 94 ? -3.810 -4.512 2.671 1.00 97.69 94 PRO A O 1
ATOM 726 N N . VAL A 1 95 ? -2.090 -4.628 1.240 1.00 98.12 95 VAL A N 1
ATOM 727 C CA . VAL A 1 95 ? -2.772 -5.500 0.271 1.00 98.12 95 VAL A CA 1
ATOM 728 C C . VAL A 1 95 ? -2.242 -6.930 0.401 1.00 98.12 95 VAL A C 1
ATOM 730 O O . VAL A 1 95 ? -1.058 -7.098 0.681 1.00 98.12 95 VAL A O 1
ATOM 733 N N . PRO A 1 96 ? -3.041 -7.982 0.174 1.00 98.00 96 PRO A N 1
ATOM 734 C CA . PRO A 1 96 ? -2.505 -9.339 0.228 1.00 98.00 96 PRO A CA 1
ATOM 735 C C . PRO A 1 96 ? -1.493 -9.579 -0.895 1.00 98.00 96 PRO A C 1
ATOM 737 O O . PRO A 1 96 ? -1.667 -9.083 -2.017 1.00 98.00 96 PRO A O 1
ATOM 740 N N . LEU A 1 97 ? -0.473 -10.401 -0.623 1.00 97.88 97 LEU A N 1
ATOM 741 C CA . LEU A 1 97 ? 0.542 -10.789 -1.608 1.00 97.88 97 LEU A CA 1
ATOM 742 C C . LEU A 1 97 ? -0.074 -11.281 -2.928 1.00 97.88 97 LEU A C 1
ATOM 744 O O . LEU A 1 97 ? 0.396 -10.925 -4.006 1.00 97.88 97 LEU A O 1
ATOM 748 N N . SER A 1 98 ? -1.155 -12.058 -2.864 1.00 97.19 98 SER A N 1
ATOM 749 C CA . SER A 1 98 ? -1.845 -12.580 -4.050 1.00 97.19 98 SER A CA 1
ATOM 750 C C . SER A 1 98 ? -2.368 -11.469 -4.972 1.00 97.19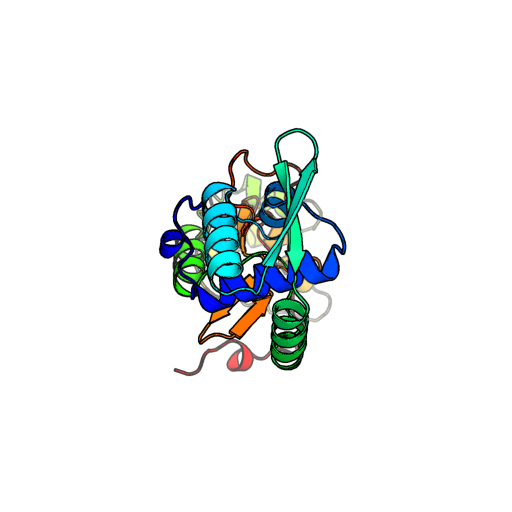 98 SER A C 1
ATOM 752 O O . SER A 1 98 ? -2.212 -11.546 -6.194 1.00 97.19 98 SER A O 1
ATOM 754 N N . LEU A 1 99 ? -2.930 -10.398 -4.399 1.00 97.44 99 LEU A N 1
ATOM 755 C CA . LEU A 1 99 ? -3.392 -9.231 -5.148 1.00 97.44 99 LEU A CA 1
ATOM 756 C C . LEU A 1 99 ? -2.213 -8.438 -5.720 1.00 97.44 99 LEU A C 1
ATOM 758 O O . LEU A 1 99 ? -2.294 -7.965 -6.856 1.00 97.44 99 LEU A O 1
ATOM 762 N N . TYR A 1 100 ? -1.110 -8.328 -4.976 1.00 97.56 100 TYR A N 1
ATOM 763 C CA . TYR A 1 100 ? 0.127 -7.734 -5.483 1.00 97.56 100 TYR A CA 1
ATOM 764 C C . TYR A 1 100 ? 0.663 -8.489 -6.705 1.00 97.56 100 TYR A C 1
ATOM 766 O O . TYR A 1 100 ? 0.831 -7.885 -7.766 1.00 97.56 100 TYR A O 1
ATOM 774 N N . VAL A 1 101 ? 0.818 -9.810 -6.607 1.00 96.69 101 VAL A N 1
ATOM 775 C CA . VAL A 1 101 ? 1.293 -10.670 -7.703 1.00 96.69 101 VAL A CA 1
ATOM 776 C C . VAL A 1 101 ? 0.386 -10.568 -8.929 1.00 96.69 101 VAL A C 1
ATOM 778 O O . VAL A 1 101 ? 0.874 -10.417 -10.052 1.00 96.69 101 VAL A O 1
ATOM 781 N N . MET A 1 102 ? -0.935 -10.612 -8.743 1.00 96.88 102 MET A N 1
ATOM 782 C CA . MET A 1 102 ? -1.887 -10.449 -9.845 1.00 96.88 102 MET A CA 1
ATOM 783 C C . MET A 1 102 ? -1.735 -9.078 -10.521 1.00 96.88 102 MET A C 1
ATOM 785 O O . MET A 1 102 ? -1.688 -8.989 -11.750 1.00 96.88 102 MET A O 1
ATOM 789 N N . THR A 1 103 ? -1.613 -8.014 -9.724 1.00 96.38 103 THR A N 1
ATOM 790 C CA . THR A 1 103 ? -1.508 -6.635 -10.216 1.00 96.38 103 THR A CA 1
ATOM 791 C C . THR A 1 103 ? -0.210 -6.424 -10.989 1.00 96.38 103 THR A C 1
ATOM 793 O O . THR A 1 103 ? -0.248 -5.913 -12.107 1.00 96.38 103 THR A O 1
ATOM 796 N N . VAL A 1 104 ? 0.931 -6.893 -10.479 1.00 93.50 104 VAL A N 1
ATOM 797 C CA . VAL A 1 104 ? 2.219 -6.838 -11.194 1.00 93.50 104 VAL A CA 1
ATOM 798 C C . VAL A 1 104 ? 2.136 -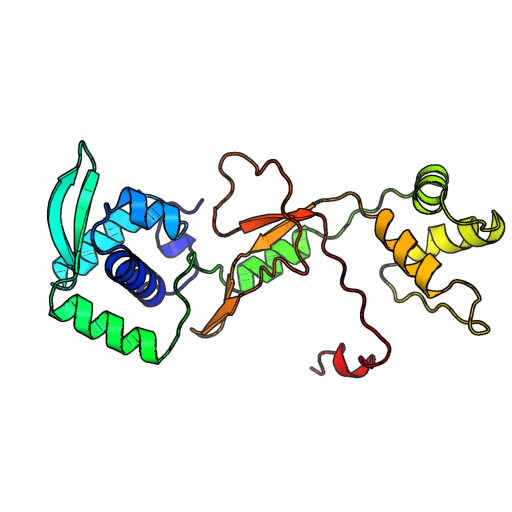7.570 -12.534 1.00 93.50 104 VAL A C 1
ATOM 800 O O . VAL A 1 104 ? 2.495 -7.007 -13.568 1.00 93.50 104 VAL A O 1
ATOM 803 N N . ASN A 1 105 ? 1.584 -8.786 -12.551 1.00 93.12 105 ASN A N 1
ATOM 804 C CA . ASN A 1 105 ? 1.453 -9.571 -13.780 1.00 93.12 105 ASN A CA 1
ATOM 805 C C . ASN A 1 105 ? 0.522 -8.931 -14.819 1.00 93.12 105 ASN A C 1
ATOM 807 O O . ASN A 1 105 ? 0.743 -9.090 -16.021 1.00 93.12 105 ASN A O 1
ATOM 811 N N . SER A 1 106 ? -0.497 -8.191 -14.380 1.00 93.56 106 SER A N 1
ATOM 812 C CA . SER A 1 106 ? -1.404 -7.465 -15.278 1.00 93.56 106 SER A CA 1
ATOM 813 C C . SER A 1 106 ? -0.771 -6.213 -15.904 1.00 93.56 106 SER A C 1
ATOM 815 O O . SER A 1 106 ? -1.234 -5.739 -16.940 1.00 93.56 106 SER A O 1
ATOM 817 N N . GLN A 1 107 ? 0.314 -5.708 -15.307 1.00 91.88 107 GLN A N 1
ATOM 818 C CA . GLN A 1 107 ? 1.005 -4.471 -15.685 1.00 91.88 107 GLN A CA 1
ATOM 819 C C . GLN A 1 107 ? 2.305 -4.723 -16.463 1.00 91.88 107 GLN A C 1
ATOM 821 O O . GLN A 1 107 ? 3.217 -3.889 -16.458 1.00 91.88 107 GLN A O 1
ATOM 826 N N . LYS A 1 108 ? 2.418 -5.874 -17.140 1.00 83.88 108 LYS A N 1
ATOM 827 C CA . LYS A 1 108 ? 3.543 -6.153 -18.044 1.00 83.88 108 LYS A CA 1
ATOM 828 C C . LYS A 1 108 ? 3.609 -5.091 -19.143 1.00 83.88 108 LYS A C 1
ATOM 830 O O . LYS A 1 108 ? 2.603 -4.793 -19.793 1.00 83.88 108 LYS A O 1
ATOM 835 N N . ALA A 1 109 ? 4.795 -4.517 -19.335 1.00 76.94 109 ALA A N 1
ATOM 836 C CA . ALA A 1 109 ? 5.007 -3.447 -20.298 1.00 76.94 109 ALA A CA 1
ATOM 837 C C . ALA A 1 109 ? 4.703 -3.944 -21.718 1.00 76.94 109 ALA A C 1
ATOM 839 O O . ALA A 1 109 ? 5.268 -4.929 -22.182 1.00 76.94 109 ALA A O 1
ATOM 840 N N . LYS A 1 110 ? 3.822 -3.241 -22.434 1.00 73.56 110 LYS A N 1
ATOM 841 C CA . LYS A 1 110 ? 3.607 -3.452 -23.872 1.00 73.56 110 LYS A CA 1
ATOM 842 C C . LYS A 1 110 ? 4.392 -2.393 -24.628 1.00 73.56 110 LYS A C 1
ATOM 844 O O . LYS A 1 110 ? 3.853 -1.355 -25.006 1.00 73.56 110 LYS A O 1
ATOM 849 N N . LEU A 1 111 ? 5.684 -2.646 -24.790 1.00 71.06 111 LEU A N 1
ATOM 850 C CA . LEU A 1 111 ? 6.609 -1.756 -25.477 1.00 71.06 111 LEU A CA 1
ATOM 851 C C . LEU A 1 111 ? 6.201 -1.592 -26.952 1.00 71.06 111 LEU A C 1
ATOM 853 O O . LEU A 1 111 ? 6.222 -2.539 -27.735 1.00 71.06 111 LEU A O 1
ATOM 857 N N . ARG A 1 112 ? 5.817 -0.372 -27.339 1.00 70.06 112 ARG A N 1
ATOM 858 C CA . ARG A 1 112 ? 5.649 0.021 -28.745 1.00 70.06 112 ARG A CA 1
ATOM 859 C C . ARG A 1 112 ? 6.884 0.790 -29.176 1.00 70.06 112 ARG A C 1
ATOM 861 O O . ARG A 1 112 ? 6.927 2.010 -29.061 1.00 70.06 112 ARG A O 1
ATOM 868 N N . ILE A 1 113 ? 7.887 0.055 -29.632 1.00 75.38 113 ILE A N 1
ATOM 869 C CA . ILE A 1 113 ? 9.182 0.624 -29.993 1.00 75.38 113 ILE A CA 1
ATOM 870 C C . ILE A 1 113 ? 9.219 0.850 -31.493 1.00 75.38 113 ILE A C 1
ATOM 872 O O . ILE A 1 113 ? 8.949 -0.050 -32.286 1.00 75.38 113 ILE A O 1
ATOM 876 N N . ASN A 1 114 ? 9.573 2.068 -31.875 1.00 81.62 114 ASN A N 1
ATOM 877 C CA . ASN A 1 114 ? 9.942 2.420 -33.236 1.00 81.62 114 ASN A CA 1
ATOM 878 C C . ASN A 1 114 ? 11.320 3.101 -33.232 1.00 81.62 114 ASN A C 1
ATOM 880 O O . ASN A 1 114 ? 11.842 3.488 -32.182 1.00 81.62 114 ASN A O 1
ATOM 884 N N . ARG A 1 115 ? 11.925 3.248 -34.414 1.00 82.25 115 ARG A N 1
ATOM 885 C CA . ARG A 1 115 ? 13.268 3.833 -34.549 1.00 82.25 115 ARG A CA 1
ATOM 886 C C . ARG A 1 115 ? 13.362 5.236 -33.940 1.00 82.25 115 ARG A C 1
ATOM 888 O O . ARG A 1 115 ? 14.372 5.556 -33.321 1.00 82.25 115 ARG A O 1
ATOM 895 N N . ASP A 1 116 ? 12.307 6.035 -34.066 1.00 84.94 116 ASP A N 1
ATOM 896 C CA . ASP A 1 116 ? 12.268 7.400 -33.538 1.00 84.94 116 ASP A CA 1
ATOM 897 C C . ASP A 1 116 ? 12.279 7.420 -32.006 1.00 84.94 116 ASP A C 1
ATOM 899 O O . ASP A 1 116 ? 13.041 8.177 -31.416 1.00 84.94 116 ASP A O 1
ATOM 903 N N . SER A 1 117 ? 11.523 6.529 -31.354 1.00 82.94 117 SER A N 1
ATOM 904 C CA . SER A 1 117 ? 11.501 6.410 -29.890 1.00 82.94 117 SER A CA 1
ATOM 905 C C . SER A 1 117 ? 12.858 5.995 -29.314 1.00 82.94 117 SER A C 1
ATOM 907 O O . SER A 1 117 ? 13.271 6.509 -28.276 1.00 82.94 117 SER A O 1
ATOM 909 N N . ILE A 1 118 ? 13.591 5.121 -30.016 1.00 83.62 118 ILE A N 1
ATOM 910 C CA . ILE A 1 118 ? 14.966 4.761 -29.653 1.00 83.62 118 ILE A CA 1
ATOM 911 C C . ILE A 1 118 ? 15.876 5.983 -29.832 1.00 83.62 118 ILE A C 1
ATOM 913 O O . ILE A 1 118 ? 16.586 6.355 -28.904 1.00 83.62 118 ILE A O 1
ATOM 917 N N . LYS A 1 119 ? 15.839 6.660 -30.987 1.00 84.88 119 LYS A N 1
ATOM 918 C CA . LYS A 1 119 ? 16.659 7.863 -31.222 1.00 84.88 119 LYS A CA 1
ATOM 919 C C . LYS A 1 119 ? 16.410 8.956 -30.184 1.00 84.88 119 LYS A C 1
ATOM 921 O O . LYS A 1 119 ? 17.357 9.593 -29.740 1.00 84.88 119 LYS A O 1
ATOM 926 N N . GL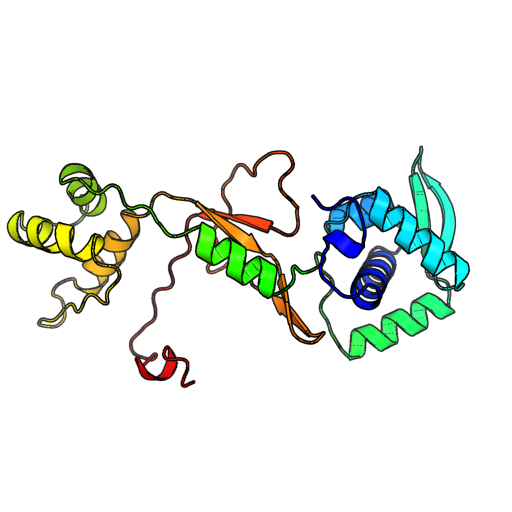U A 1 120 ? 15.159 9.147 -29.776 1.00 85.56 120 GLU A N 1
ATOM 927 C CA . GLU A 1 120 ? 14.783 10.095 -28.729 1.00 85.56 120 GLU A CA 1
ATOM 928 C C . GLU A 1 120 ? 15.390 9.710 -27.370 1.00 85.56 120 GLU A C 1
ATOM 930 O O . GLU A 1 120 ? 15.978 10.559 -26.704 1.00 85.56 120 GLU A O 1
ATOM 935 N N . ALA A 1 121 ? 15.312 8.434 -26.974 1.00 84.75 121 ALA A N 1
ATOM 936 C CA . ALA A 1 121 ? 15.851 7.951 -25.699 1.00 84.75 121 ALA A CA 1
ATOM 937 C C . ALA A 1 121 ? 17.377 8.137 -25.574 1.00 84.75 121 ALA A C 1
ATOM 939 O O . ALA A 1 121 ? 17.879 8.384 -24.473 1.00 84.75 121 ALA A O 1
ATOM 940 N N . PHE A 1 122 ? 18.092 8.055 -26.702 1.00 86.62 122 PHE A N 1
ATOM 941 C CA . PHE A 1 122 ? 19.549 8.186 -26.805 1.00 86.62 122 PHE A CA 1
ATOM 942 C C . PHE A 1 122 ? 20.020 9.551 -27.336 1.00 86.62 122 PHE A C 1
ATOM 944 O O . PHE A 1 122 ? 21.186 9.686 -27.699 1.00 86.62 122 PHE A O 1
ATOM 951 N N . ASN A 1 123 ? 19.155 10.569 -27.395 1.00 85.12 123 ASN A N 1
ATOM 952 C CA . ASN A 1 123 ? 19.472 11.852 -28.041 1.00 85.12 123 ASN A CA 1
ATOM 953 C C . ASN A 1 123 ? 20.660 12.617 -27.418 1.00 85.12 123 ASN A C 1
ATOM 955 O O . ASN A 1 123 ? 21.267 13.454 -28.083 1.00 85.12 123 ASN A O 1
ATOM 959 N N . ASP A 1 124 ? 20.995 12.321 -26.161 1.00 85.06 124 ASP A N 1
ATOM 960 C CA . ASP A 1 124 ? 22.084 12.920 -25.392 1.00 85.06 124 ASP A CA 1
ATOM 961 C C . ASP A 1 124 ? 23.390 12.115 -25.485 1.00 85.06 124 ASP A C 1
ATOM 963 O O . ASP A 1 124 ? 24.381 12.474 -24.848 1.00 85.06 124 ASP A O 1
ATOM 967 N N . LEU A 1 125 ? 23.409 11.035 -26.277 1.00 83.06 125 LEU A N 1
ATOM 968 C CA . LEU A 1 125 ? 24.554 10.152 -26.459 1.00 83.06 125 LEU A CA 1
ATOM 969 C C . LEU A 1 125 ? 24.931 10.042 -27.943 1.00 83.06 125 LEU A C 1
ATOM 971 O O . LEU A 1 125 ? 24.097 9.787 -28.808 1.00 83.06 125 LEU A O 1
ATOM 975 N N . VAL A 1 126 ? 26.222 10.180 -28.251 1.00 82.44 126 VAL A N 1
ATOM 976 C CA . VAL A 1 126 ? 26.733 9.940 -29.607 1.00 82.44 126 VAL A CA 1
ATOM 977 C C . VAL A 1 126 ? 26.856 8.431 -29.822 1.00 82.44 126 VAL A C 1
ATOM 979 O O . VAL A 1 126 ? 27.832 7.812 -29.404 1.00 82.44 126 VAL A O 1
ATOM 982 N N . VAL A 1 127 ? 25.854 7.836 -30.466 1.00 81.06 127 VAL A N 1
ATOM 983 C CA . VAL A 1 127 ? 25.798 6.405 -30.808 1.00 81.06 127 VAL A CA 1
ATOM 984 C C . VAL A 1 127 ? 25.550 6.210 -32.300 1.00 81.06 127 VAL A C 1
ATOM 986 O O . VAL A 1 127 ? 24.861 7.002 -32.939 1.00 81.06 127 VAL A O 1
ATOM 989 N N . SER A 1 128 ? 26.146 5.163 -32.876 1.00 83.75 128 SER A N 1
ATOM 990 C CA . SER A 1 128 ? 25.979 4.855 -34.298 1.00 83.75 128 SER A CA 1
ATOM 991 C C . SER A 1 128 ? 24.568 4.343 -34.591 1.00 83.75 128 SER A C 1
ATOM 993 O O . SER A 1 128 ? 23.986 3.603 -33.796 1.00 83.75 128 SER A O 1
ATOM 995 N N . ASP A 1 129 ? 24.039 4.669 -35.774 1.00 83.44 129 ASP A N 1
ATOM 996 C CA . ASP A 1 129 ? 22.749 4.142 -36.241 1.00 83.44 129 ASP A CA 1
ATOM 997 C C . ASP A 1 129 ? 22.717 2.601 -36.228 1.00 83.44 129 ASP A C 1
ATOM 999 O O . ASP A 1 129 ? 21.691 2.013 -35.901 1.00 83.44 129 ASP A O 1
ATOM 1003 N N . THR A 1 130 ? 23.851 1.942 -36.500 1.00 84.50 130 THR A N 1
ATOM 1004 C CA . THR A 1 130 ? 23.983 0.477 -36.444 1.00 84.50 130 THR A CA 1
ATOM 1005 C C . THR A 1 130 ? 23.739 -0.082 -35.043 1.00 84.50 130 THR A C 1
ATOM 1007 O O . THR A 1 130 ? 23.105 -1.124 -34.905 1.00 84.50 130 THR A O 1
ATOM 1010 N N . LEU A 1 131 ? 24.231 0.594 -33.999 1.00 81.19 131 LEU A N 1
ATOM 1011 C CA . LEU A 1 131 ? 24.023 0.164 -32.617 1.00 81.19 131 LEU A CA 1
ATOM 1012 C C . LEU A 1 131 ? 22.565 0.373 -32.194 1.00 81.19 131 LEU A C 1
ATOM 1014 O O . LEU A 1 131 ? 21.982 -0.505 -31.566 1.00 81.19 131 LEU A O 1
ATOM 1018 N N . LEU A 1 132 ? 21.952 1.494 -32.588 1.00 82.12 132 LEU A N 1
ATOM 1019 C CA . LEU A 1 132 ? 20.527 1.742 -32.338 1.00 82.12 132 LEU A CA 1
ATOM 1020 C C . LEU A 1 132 ? 19.640 0.671 -32.994 1.00 82.12 132 LEU A C 1
ATOM 1022 O O . LEU A 1 132 ? 18.682 0.203 -32.378 1.00 82.12 132 LEU A O 1
ATOM 1026 N N . ASP A 1 133 ? 19.999 0.236 -34.205 1.00 82.44 133 ASP A N 1
ATOM 1027 C CA . ASP A 1 133 ? 19.292 -0.825 -34.930 1.00 82.44 133 ASP A CA 1
ATOM 1028 C C . ASP A 1 133 ? 19.429 -2.201 -34.257 1.00 82.44 133 ASP A C 1
ATOM 1030 O O . ASP A 1 133 ? 18.498 -3.004 -34.309 1.00 82.44 133 ASP A O 1
ATOM 1034 N N . GLN A 1 134 ? 20.546 -2.466 -33.571 1.00 79.94 134 GLN A N 1
ATOM 1035 C CA . GLN A 1 134 ? 20.740 -3.686 -32.776 1.00 79.94 134 GLN A CA 1
ATOM 1036 C C . GLN A 1 134 ? 19.978 -3.661 -31.446 1.00 79.94 134 GLN A C 1
ATOM 1038 O O . GLN A 1 134 ? 19.531 -4.707 -30.974 1.00 79.94 134 GLN A O 1
ATOM 1043 N N . LEU A 1 135 ? 19.807 -2.482 -30.843 1.00 78.06 135 LEU A N 1
ATOM 1044 C CA . LEU A 1 135 ? 19.087 -2.336 -29.578 1.00 78.06 135 LEU A CA 1
ATOM 1045 C C . LEU A 1 135 ? 17.579 -2.546 -29.742 1.00 78.06 135 LEU A C 1
ATOM 1047 O O . LEU A 1 135 ? 16.950 -3.104 -28.848 1.00 78.06 135 LEU A O 1
ATOM 1051 N N . GLY A 1 136 ? 16.996 -2.156 -30.880 1.00 76.75 136 GLY A N 1
ATOM 1052 C CA . GLY A 1 136 ? 15.555 -2.286 -31.132 1.00 76.75 136 GLY A CA 1
ATOM 1053 C C . GLY A 1 136 ? 14.990 -3.690 -30.864 1.00 76.75 136 GLY A C 1
ATOM 1054 O O . GLY A 1 136 ? 14.082 -3.815 -30.042 1.00 76.75 136 GLY A O 1
ATOM 1055 N N . PRO A 1 137 ? 15.534 -4.754 -31.484 1.00 75.44 137 PRO A N 1
ATOM 1056 C CA . PRO A 1 137 ? 15.145 -6.134 -31.190 1.00 75.44 137 PRO A CA 1
ATOM 1057 C C . PRO A 1 137 ? 15.420 -6.560 -29.744 1.00 75.44 137 PRO A C 1
ATOM 1059 O O . PRO A 1 137 ? 14.668 -7.362 -29.197 1.00 75.44 137 PRO A O 1
ATOM 1062 N N . ALA A 1 138 ? 16.478 -6.037 -29.117 1.00 75.81 138 ALA A N 1
ATOM 1063 C CA . ALA A 1 138 ? 16.845 -6.395 -27.750 1.00 75.81 138 ALA A CA 1
ATOM 1064 C C . ALA A 1 138 ? 15.783 -5.944 -26.735 1.00 75.81 138 ALA A C 1
ATOM 1066 O O . ALA A 1 138 ? 15.476 -6.692 -25.818 1.00 75.81 138 ALA A O 1
ATOM 1067 N N . PHE A 1 139 ? 15.154 -4.784 -26.943 1.00 73.62 139 PHE A N 1
ATOM 1068 C CA . PHE A 1 139 ? 14.046 -4.325 -26.101 1.00 73.62 139 PHE A CA 1
ATOM 1069 C C . PHE A 1 139 ? 12.730 -5.091 -26.298 1.00 73.62 139 PHE A C 1
ATOM 1071 O O . PHE A 1 139 ? 11.850 -5.019 -25.446 1.00 73.62 139 PHE A O 1
ATOM 1078 N N . LEU A 1 140 ? 12.552 -5.758 -27.440 1.00 71.00 140 LEU A N 1
ATOM 1079 C CA . LEU A 1 140 ? 11.348 -6.548 -27.725 1.00 71.00 140 LEU A CA 1
ATOM 1080 C C . LEU A 1 140 ? 11.441 -7.976 -27.178 1.00 71.00 140 LEU A C 1
ATOM 1082 O O . LEU A 1 140 ? 10.429 -8.669 -27.122 1.00 71.00 140 LEU A O 1
ATOM 1086 N N . ASN A 1 141 ? 12.640 -8.414 -26.796 1.00 67.44 141 ASN A N 1
ATOM 1087 C CA . ASN A 1 141 ? 12.848 -9.691 -26.137 1.00 67.44 141 ASN A CA 1
ATOM 1088 C C . ASN A 1 141 ? 12.789 -9.484 -24.618 1.00 67.44 141 ASN A C 1
ATOM 1090 O O . ASN A 1 141 ? 13.543 -8.678 -24.083 1.00 67.44 141 ASN A O 1
ATOM 1094 N N . ASP A 1 142 ? 11.950 -10.256 -23.921 1.00 62.69 142 ASP A N 1
ATOM 1095 C CA . ASP A 1 142 ? 11.833 -10.282 -22.448 1.00 62.69 142 ASP A CA 1
ATOM 1096 C C . ASP A 1 142 ? 13.073 -10.922 -21.762 1.00 62.69 142 ASP A C 1
ATOM 1098 O O . ASP A 1 142 ? 12.958 -11.646 -20.775 1.00 62.69 142 ASP A O 1
ATOM 1102 N N . GLY A 1 143 ? 14.273 -10.721 -22.316 1.00 65.62 143 GLY A N 1
ATOM 1103 C CA . GLY A 1 143 ? 15.513 -11.384 -21.916 1.00 65.62 143 GLY A CA 1
ATOM 1104 C C . GLY A 1 143 ? 16.583 -10.430 -21.390 1.00 65.62 143 GLY A C 1
ATOM 1105 O O . GLY A 1 143 ? 16.508 -9.212 -21.537 1.00 65.62 143 GLY A O 1
ATOM 1106 N N . ALA A 1 144 ? 17.625 -11.004 -20.791 1.00 72.75 144 ALA A N 1
ATOM 1107 C CA . ALA A 1 144 ? 18.777 -10.249 -20.316 1.00 72.75 144 ALA A CA 1
ATOM 1108 C C . ALA A 1 144 ? 19.611 -9.694 -21.486 1.00 72.75 144 ALA A C 1
ATOM 1110 O O . ALA A 1 144 ? 19.904 -10.399 -22.454 1.00 72.75 144 ALA A O 1
ATOM 1111 N N . ILE A 1 145 ? 20.045 -8.436 -21.368 1.00 76.56 145 ILE A N 1
ATOM 1112 C CA . ILE A 1 145 ? 20.910 -7.770 -22.349 1.00 76.56 145 ILE A CA 1
ATOM 1113 C C . ILE A 1 145 ? 22.310 -7.640 -21.755 1.00 76.56 145 ILE A C 1
ATOM 1115 O O . ILE A 1 145 ? 22.525 -6.915 -20.786 1.00 76.56 145 ILE A O 1
ATOM 1119 N N . PHE A 1 146 ? 23.278 -8.322 -22.365 1.00 76.31 146 PHE A N 1
ATOM 1120 C CA . PHE A 1 146 ? 24.675 -8.274 -21.942 1.00 76.31 146 PHE A CA 1
ATOM 1121 C C . PHE A 1 146 ? 25.464 -7.263 -22.778 1.00 76.31 146 PHE A C 1
ATOM 1123 O O . PHE A 1 146 ? 25.667 -7.447 -23.976 1.00 76.31 146 PHE A O 1
ATOM 1130 N N . MET A 1 147 ? 25.952 -6.202 -22.131 1.00 74.69 147 MET A N 1
ATOM 1131 C CA . MET A 1 147 ? 26.818 -5.194 -22.749 1.00 74.69 147 MET A CA 1
ATOM 1132 C C . MET A 1 147 ? 28.282 -5.429 -22.365 1.00 74.69 147 MET A C 1
ATOM 1134 O O . MET A 1 147 ? 28.659 -5.267 -21.207 1.00 74.69 147 MET A O 1
ATOM 1138 N N . TYR A 1 148 ? 29.132 -5.755 -23.341 1.00 74.12 148 TYR A N 1
ATOM 1139 C CA . TYR A 1 148 ? 30.564 -6.007 -23.138 1.00 74.12 148 TYR A CA 1
ATOM 1140 C C . TYR A 1 148 ? 31.448 -4.995 -23.886 1.00 74.12 148 TYR A C 1
ATOM 1142 O O . TYR A 1 148 ? 31.041 -4.377 -24.864 1.00 74.12 148 TYR A O 1
ATOM 1150 N N . GLY A 1 149 ? 32.675 -4.788 -23.395 1.00 73.25 149 GLY A N 1
ATOM 1151 C CA . GLY A 1 149 ? 33.700 -3.961 -24.048 1.00 73.25 149 GLY A CA 1
ATOM 1152 C C . GLY A 1 149 ? 34.713 -3.371 -23.057 1.00 73.25 149 GLY A C 1
ATOM 1153 O O . GLY A 1 149 ? 34.523 -3.516 -21.848 1.00 73.25 149 GLY A O 1
ATOM 1154 N N . PRO A 1 150 ? 35.735 -2.637 -23.523 1.00 73.12 150 PRO A N 1
ATOM 1155 C CA . PRO A 1 150 ? 36.711 -1.975 -22.651 1.00 73.12 150 PRO A CA 1
ATOM 1156 C C . PRO A 1 150 ? 36.070 -1.000 -21.638 1.00 73.12 150 PRO A C 1
ATOM 1158 O O . PRO A 1 150 ? 34.989 -0.461 -21.916 1.00 73.12 150 PRO A O 1
ATOM 1161 N N . PRO A 1 151 ? 36.685 -0.742 -20.468 1.00 73.44 151 PRO A N 1
ATOM 1162 C CA . PRO A 1 151 ? 36.250 0.316 -19.551 1.00 73.44 151 PRO A CA 1
ATOM 1163 C C . PRO A 1 151 ? 36.196 1.685 -20.251 1.00 73.44 151 PRO A C 1
ATOM 1165 O O . PRO A 1 151 ? 36.962 1.940 -21.175 1.00 73.44 151 PRO A O 1
ATOM 1168 N N . GLY A 1 152 ? 35.274 2.560 -19.840 1.00 72.69 152 GLY A N 1
ATOM 1169 C CA . GLY A 1 152 ? 35.148 3.912 -20.412 1.00 72.69 152 GLY A CA 1
ATOM 1170 C C . GLY A 1 152 ? 34.394 4.009 -21.747 1.00 72.69 152 GLY A C 1
ATOM 1171 O O . GLY A 1 152 ? 34.238 5.100 -22.276 1.00 72.69 152 GLY A O 1
ATOM 1172 N N . THR A 1 153 ? 33.856 2.904 -22.274 1.00 72.50 153 THR A N 1
ATOM 1173 C CA . THR A 1 153 ? 33.060 2.880 -23.527 1.00 72.50 153 THR A CA 1
ATOM 1174 C C . THR A 1 153 ? 31.586 3.272 -23.354 1.00 72.50 153 THR A C 1
ATOM 1176 O O . THR A 1 153 ? 30.777 3.041 -24.244 1.00 72.50 153 THR A O 1
ATOM 1179 N N . GLY A 1 154 ? 31.208 3.841 -22.204 1.00 75.88 154 GLY A N 1
ATOM 1180 C CA . GLY A 1 154 ? 29.850 4.351 -21.983 1.00 75.88 154 GLY A CA 1
ATOM 1181 C C . GLY A 1 154 ? 28.766 3.287 -21.769 1.00 75.88 154 GLY A C 1
ATOM 1182 O O . GLY A 1 154 ? 27.595 3.600 -21.931 1.00 75.88 154 GLY A O 1
ATOM 1183 N N . LYS A 1 155 ? 29.109 2.047 -21.380 1.00 80.88 155 LYS A N 1
ATOM 1184 C CA . LYS A 1 155 ? 28.127 0.973 -21.095 1.00 80.88 155 LYS A CA 1
ATOM 1185 C C . LYS A 1 155 ? 27.086 1.363 -20.045 1.00 80.88 155 LYS A C 1
ATOM 1187 O O . LYS A 1 155 ? 25.897 1.177 -20.270 1.00 80.88 155 LYS A O 1
ATOM 1192 N N . THR A 1 156 ? 27.532 1.936 -18.926 1.00 78.50 156 THR A N 1
ATOM 1193 C CA . THR A 1 156 ? 26.638 2.443 -17.873 1.00 78.50 156 THR A CA 1
ATOM 1194 C C . THR A 1 156 ? 25.727 3.535 -18.423 1.00 78.50 156 THR A C 1
ATOM 1196 O O . THR A 1 156 ? 24.520 3.497 -18.221 1.00 78.50 156 THR A O 1
ATOM 1199 N N . SER A 1 157 ? 26.285 4.449 -19.222 1.00 82.75 157 SER A N 1
ATOM 1200 C CA . SER A 1 157 ? 25.511 5.498 -19.883 1.00 82.75 157 SER A CA 1
ATOM 1201 C C . SER A 1 157 ? 24.479 4.916 -20.849 1.00 82.75 157 SER A C 1
ATOM 1203 O O . SER A 1 157 ? 23.350 5.387 -20.870 1.00 82.75 157 SER A O 1
ATOM 1205 N N . LEU A 1 158 ? 24.824 3.871 -21.607 1.00 81.12 158 LEU A N 1
ATOM 1206 C CA . LEU A 1 158 ? 23.903 3.194 -22.517 1.00 81.12 158 LEU A CA 1
ATOM 1207 C C . LEU A 1 158 ? 22.746 2.555 -21.734 1.00 81.12 158 LEU A C 1
ATOM 1209 O O . LEU A 1 158 ? 21.592 2.838 -22.046 1.00 81.12 158 LEU A O 1
ATOM 1213 N N . ALA A 1 159 ? 23.045 1.804 -20.667 1.00 78.81 159 ALA A N 1
ATOM 1214 C CA . ALA A 1 159 ? 22.050 1.196 -19.778 1.00 78.81 159 ALA A CA 1
ATOM 1215 C C . ALA A 1 159 ? 21.061 2.228 -19.206 1.00 78.81 159 ALA A C 1
ATOM 1217 O O . ALA A 1 159 ? 19.849 2.042 -19.286 1.00 78.81 159 ALA A O 1
ATOM 1218 N N . GLU A 1 160 ? 21.565 3.362 -18.712 1.00 79.88 160 GLU A N 1
ATOM 1219 C CA . GLU A 1 160 ? 20.747 4.468 -18.192 1.00 79.88 160 GLU A CA 1
ATOM 1220 C C . GLU A 1 160 ? 19.757 5.035 -19.224 1.00 79.88 160 GLU A C 1
ATOM 1222 O O . GLU A 1 160 ? 18.675 5.495 -18.860 1.00 79.88 160 GLU A O 1
ATOM 1227 N N . ARG A 1 161 ? 20.104 5.025 -20.519 1.00 82.62 161 ARG A N 1
ATOM 1228 C CA . ARG A 1 161 ? 19.225 5.525 -21.594 1.00 82.62 161 ARG A CA 1
ATOM 1229 C C . ARG A 1 161 ? 18.228 4.474 -22.055 1.00 82.62 161 ARG A C 1
ATOM 1231 O O . ARG A 1 161 ? 17.105 4.836 -22.395 1.00 82.62 161 ARG A O 1
ATOM 1238 N N . MET A 1 162 ? 18.592 3.190 -22.004 1.00 78.88 162 MET A N 1
ATOM 1239 C CA . MET A 1 162 ? 17.678 2.083 -22.319 1.00 78.88 162 MET A CA 1
ATOM 1240 C C . MET A 1 162 ? 16.396 2.149 -21.490 1.00 78.88 162 MET A C 1
ATOM 1242 O O . MET A 1 162 ? 15.296 1.915 -21.980 1.00 78.88 162 MET A O 1
ATOM 1246 N N . ILE A 1 163 ? 16.549 2.566 -20.243 1.00 76.31 163 ILE A N 1
ATOM 1247 C CA . ILE A 1 163 ? 15.478 2.738 -19.277 1.00 76.31 163 ILE A CA 1
ATOM 1248 C C . ILE A 1 163 ? 14.419 3.757 -19.733 1.00 76.31 163 ILE A C 1
ATOM 1250 O O . ILE A 1 163 ? 13.226 3.557 -19.506 1.00 76.31 163 ILE A O 1
ATOM 1254 N N . ARG A 1 164 ? 14.826 4.816 -20.442 1.00 79.06 164 ARG A N 1
ATOM 1255 C CA . ARG A 1 164 ? 13.945 5.918 -20.874 1.00 79.06 164 ARG A CA 1
ATOM 1256 C C . ARG A 1 164 ? 12.901 5.503 -21.913 1.00 79.06 164 ARG A C 1
ATOM 1258 O O . ARG A 1 164 ? 11.992 6.278 -22.209 1.00 79.06 164 ARG A O 1
ATOM 1265 N N . ILE A 1 165 ? 13.029 4.305 -22.484 1.00 79.06 165 ILE A N 1
ATOM 1266 C CA . ILE A 1 165 ? 12.045 3.757 -23.424 1.00 79.06 165 ILE A CA 1
ATOM 1267 C C . ILE A 1 165 ? 10.723 3.446 -22.712 1.00 79.06 165 ILE A C 1
ATOM 1269 O O . ILE A 1 165 ? 9.650 3.557 -23.311 1.00 79.06 165 ILE A O 1
ATOM 1273 N N . HIS A 1 166 ? 10.774 3.127 -21.420 1.00 77.62 166 HIS A N 1
ATOM 1274 C CA . HIS A 1 166 ? 9.580 2.960 -20.609 1.00 77.62 166 HIS A CA 1
ATOM 1275 C C . HIS A 1 166 ? 9.040 4.323 -20.177 1.00 77.62 166 HIS A C 1
ATOM 1277 O O . HIS A 1 166 ? 9.582 4.978 -19.292 1.00 77.62 166 HIS A O 1
ATOM 1283 N N . LYS A 1 167 ? 7.948 4.750 -20.816 1.00 78.00 167 LYS A N 1
ATOM 1284 C CA . LYS A 1 167 ? 7.196 5.965 -20.456 1.00 78.00 167 LYS A CA 1
ATOM 1285 C C . LYS A 1 167 ? 5.859 5.637 -19.771 1.00 78.00 167 LYS A C 1
ATOM 1287 O O . LYS A 1 167 ? 4.992 6.500 -19.670 1.00 78.00 167 LYS A O 1
ATOM 1292 N N . ASP A 1 168 ? 5.659 4.382 -19.369 1.00 86.88 168 ASP A N 1
ATOM 1293 C CA . ASP A 1 168 ? 4.434 3.912 -18.730 1.00 86.88 168 ASP A CA 1
ATOM 1294 C C . ASP A 1 168 ? 4.477 4.040 -17.200 1.00 86.88 168 ASP A C 1
ATOM 1296 O O . ASP A 1 168 ? 5.516 4.279 -16.581 1.00 86.88 168 ASP A O 1
ATOM 1300 N N . ALA A 1 169 ? 3.302 3.899 -16.596 1.00 91.94 169 ALA A N 1
ATOM 1301 C CA . ALA A 1 169 ? 3.100 3.978 -15.161 1.00 91.94 169 ALA A CA 1
ATOM 1302 C C . ALA A 1 169 ? 2.578 2.646 -14.629 1.00 91.94 169 ALA A C 1
ATOM 1304 O O . ALA A 1 169 ? 1.886 1.912 -15.338 1.00 91.94 169 ALA A O 1
ATOM 1305 N N . VAL A 1 170 ? 2.899 2.353 -13.374 1.00 95.31 170 VAL A N 1
ATOM 1306 C CA . VAL A 1 170 ? 2.481 1.135 -12.683 1.00 95.31 170 VAL A CA 1
ATOM 1307 C C . VAL A 1 170 ? 1.959 1.460 -11.292 1.00 95.31 170 VAL A C 1
ATOM 1309 O O . VAL A 1 170 ? 2.419 2.383 -10.626 1.00 95.31 170 VAL A O 1
ATOM 1312 N N . LEU A 1 171 ? 0.987 0.681 -10.848 1.00 97.38 171 LEU A N 1
ATOM 1313 C CA . LEU A 1 171 ? 0.485 0.654 -9.491 1.00 97.38 171 LEU A CA 1
ATOM 1314 C C . LEU A 1 171 ? 1.465 -0.107 -8.607 1.00 97.38 171 LEU A C 1
ATOM 1316 O O . LEU A 1 171 ? 1.769 -1.276 -8.864 1.00 97.38 171 LEU A O 1
ATOM 1320 N N . VAL A 1 172 ? 1.906 0.566 -7.551 1.00 97.62 172 VAL A N 1
ATOM 1321 C CA . VAL A 1 172 ? 2.775 0.044 -6.499 1.00 97.62 172 VAL A CA 1
ATOM 1322 C C . VAL A 1 172 ? 1.994 0.100 -5.188 1.00 97.62 172 VAL A C 1
ATOM 1324 O O . VAL A 1 172 ? 1.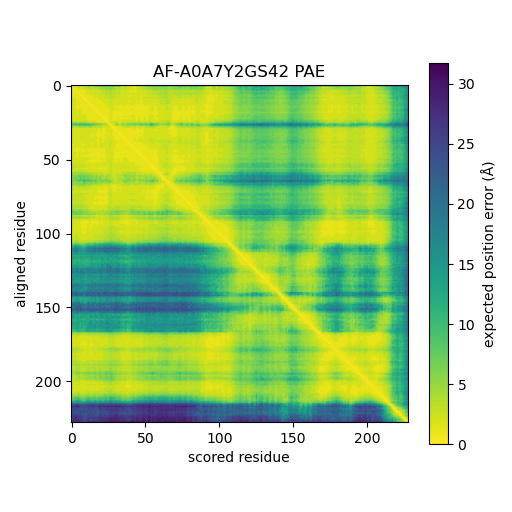471 1.165 -4.848 1.00 97.62 172 VAL A O 1
ATOM 1327 N N . PRO A 1 173 ? 1.856 -1.007 -4.445 1.00 97.69 173 PRO A N 1
ATOM 1328 C CA . PRO A 1 173 ? 1.199 -0.959 -3.151 1.00 97.69 173 PRO A CA 1
ATOM 1329 C C . PRO A 1 173 ? 2.108 -0.280 -2.126 1.00 97.69 173 PRO A C 1
ATOM 1331 O O . PRO A 1 173 ? 3.332 -0.379 -2.200 1.00 97.69 173 PRO A O 1
ATOM 1334 N N . ARG A 1 174 ? 1.518 0.378 -1.127 1.00 97.44 174 ARG A N 1
ATOM 1335 C CA . ARG A 1 174 ? 2.284 0.947 -0.006 1.00 97.44 174 ARG A CA 1
ATOM 1336 C C . ARG A 1 174 ? 2.971 -0.147 0.803 1.00 97.44 174 ARG A C 1
ATOM 1338 O O . ARG A 1 174 ? 4.174 -0.089 1.046 1.00 97.44 174 ARG A O 1
ATOM 1345 N N . ALA A 1 175 ? 2.206 -1.169 1.159 1.00 97.75 175 ALA A N 1
ATOM 1346 C CA . ALA A 1 175 ? 2.683 -2.361 1.835 1.00 97.75 175 ALA A CA 1
ATOM 1347 C C . ALA A 1 175 ? 1.861 -3.578 1.419 1.00 97.75 175 ALA A C 1
ATOM 1349 O O . ALA A 1 175 ? 0.727 -3.450 0.943 1.00 97.75 175 ALA A O 1
ATOM 1350 N N . ILE A 1 176 ? 2.443 -4.752 1.631 1.00 98.19 176 ILE A N 1
ATOM 1351 C CA . ILE A 1 176 ? 1.797 -6.040 1.425 1.00 98.19 176 ILE A CA 1
ATOM 1352 C C . ILE A 1 176 ? 1.718 -6.823 2.729 1.00 98.19 176 ILE A C 1
ATOM 1354 O O . ILE A 1 176 ? 2.540 -6.638 3.623 1.00 98.19 176 ILE A O 1
ATOM 1358 N N . GLU A 1 177 ? 0.731 -7.703 2.809 1.00 97.44 177 GLU A N 1
ATOM 1359 C CA . GLU A 1 177 ? 0.602 -8.706 3.857 1.00 97.44 177 GLU A CA 1
ATOM 1360 C C . GLU A 1 177 ? 1.023 -10.077 3.311 1.00 97.44 177 GLU A C 1
ATOM 1362 O O . GLU A 1 177 ? 0.649 -10.453 2.192 1.00 97.44 177 GLU A O 1
ATOM 1367 N N . ILE A 1 178 ? 1.837 -10.783 4.096 1.00 96.38 178 ILE A N 1
ATOM 1368 C CA . ILE A 1 178 ? 2.278 -12.157 3.853 1.00 96.38 178 ILE A CA 1
ATOM 1369 C C . ILE A 1 178 ? 2.422 -12.882 5.195 1.00 96.38 178 ILE A C 1
ATOM 1371 O O . ILE A 1 178 ? 3.175 -12.445 6.063 1.00 96.38 178 ILE A O 1
ATOM 1375 N N . ASP A 1 179 ? 1.691 -13.982 5.372 1.00 93.25 179 ASP A N 1
ATOM 1376 C CA . ASP A 1 179 ? 1.719 -14.827 6.575 1.00 93.25 179 ASP A CA 1
ATOM 1377 C C . ASP A 1 179 ? 1.583 -14.041 7.898 1.00 93.25 179 ASP A C 1
ATOM 1379 O O . ASP A 1 179 ? 2.265 -14.298 8.892 1.00 93.25 179 ASP A O 1
ATOM 1383 N N . GLY A 1 180 ? 0.697 -13.039 7.914 1.00 90.38 180 GLY A N 1
ATOM 1384 C CA . GLY A 1 180 ? 0.443 -12.170 9.064 1.00 90.38 180 GLY A CA 1
ATOM 1385 C C . GLY A 1 180 ? 1.497 -11.083 9.293 1.00 90.38 180 GLY A C 1
ATOM 1386 O O . GLY A 1 180 ? 1.351 -10.284 10.217 1.00 90.38 180 GLY A O 1
ATOM 1387 N N . GLN A 1 181 ? 2.537 -11.019 8.462 1.00 92.19 181 GLN A N 1
ATOM 1388 C CA . GLN A 1 181 ? 3.561 -9.979 8.490 1.00 92.19 181 GLN A CA 1
ATOM 1389 C C . GLN A 1 181 ? 3.264 -8.896 7.457 1.00 92.19 181 GLN A C 1
ATOM 1391 O O . GLN A 1 181 ? 2.712 -9.162 6.390 1.00 92.19 181 GLN A O 1
ATOM 1396 N N . VAL A 1 182 ? 3.668 -7.663 7.766 1.00 95.75 182 VAL A N 1
ATOM 1397 C CA . VAL A 1 182 ? 3.535 -6.527 6.851 1.00 95.75 182 VAL A CA 1
ATOM 1398 C C . VAL A 1 182 ? 4.902 -6.141 6.309 1.00 95.75 182 VAL A C 1
ATOM 1400 O O . VAL A 1 182 ? 5.821 -5.859 7.075 1.00 95.75 182 VAL A O 1
ATOM 1403 N N . VAL A 1 183 ? 5.019 -6.089 4.984 1.00 95.50 183 VAL A N 1
ATOM 1404 C CA . VAL A 1 183 ? 6.236 -5.678 4.280 1.00 95.50 183 VAL A CA 1
ATOM 1405 C C . VAL A 1 183 ? 5.945 -4.404 3.499 1.00 95.50 183 VAL A C 1
ATOM 1407 O O . VAL A 1 183 ? 5.081 -4.384 2.622 1.00 95.50 183 VAL A O 1
ATOM 1410 N N . THR A 1 184 ? 6.665 -3.325 3.802 1.00 96.12 184 THR A N 1
ATOM 1411 C CA . THR A 1 184 ? 6.590 -2.085 3.021 1.00 96.12 184 THR A CA 1
ATOM 1412 C C . THR A 1 184 ? 7.173 -2.323 1.632 1.00 96.12 184 THR A C 1
ATOM 1414 O O . THR A 1 184 ? 8.293 -2.809 1.504 1.00 96.12 184 THR A O 1
ATOM 1417 N N . VAL A 1 185 ? 6.414 -1.971 0.594 1.00 96.19 185 VAL A N 1
ATOM 1418 C CA . VAL A 1 185 ? 6.840 -2.107 -0.809 1.00 96.19 185 VAL A CA 1
ATOM 1419 C C . VAL A 1 185 ? 7.151 -0.743 -1.409 1.00 96.19 185 VAL A C 1
ATOM 1421 O O . VAL A 1 185 ? 8.119 -0.596 -2.151 1.00 96.19 185 VAL A O 1
ATOM 1424 N N . PHE A 1 186 ? 6.361 0.275 -1.069 1.00 96.50 186 PHE A N 1
ATOM 1425 C CA . PHE A 1 186 ? 6.614 1.626 -1.540 1.00 96.50 186 PHE A CA 1
ATOM 1426 C C . PHE A 1 186 ? 7.834 2.227 -0.833 1.00 96.50 186 PHE A C 1
ATOM 1428 O O . PHE A 1 186 ? 7.774 2.635 0.324 1.00 96.50 186 PHE A O 1
ATOM 1435 N N . ASP A 1 187 ? 8.932 2.310 -1.573 1.00 94.19 187 ASP A N 1
ATOM 1436 C CA . ASP A 1 187 ? 10.139 3.055 -1.215 1.00 94.19 187 ASP A CA 1
ATOM 1437 C C . ASP A 1 187 ? 10.238 4.355 -2.043 1.00 94.19 187 ASP A C 1
ATOM 1439 O O . ASP A 1 187 ? 10.356 4.254 -3.267 1.00 94.19 187 ASP A O 1
ATOM 1443 N N . PRO A 1 188 ? 10.223 5.559 -1.435 1.00 92.38 188 PRO A N 1
ATOM 1444 C CA . PRO A 1 188 ? 10.357 6.829 -2.154 1.00 92.38 188 PRO A CA 1
ATOM 1445 C C . PRO A 1 188 ? 11.729 7.046 -2.820 1.00 92.38 188 PRO A C 1
ATOM 1447 O O . PRO A 1 188 ? 11.851 7.945 -3.649 1.00 92.38 188 PRO A O 1
ATOM 1450 N N . ALA A 1 189 ? 12.758 6.257 -2.485 1.00 90.25 189 ALA A N 1
ATOM 1451 C CA . ALA A 1 189 ? 14.046 6.281 -3.181 1.00 90.25 189 ALA A CA 1
ATOM 1452 C C . ALA A 1 189 ? 13.994 5.574 -4.549 1.00 90.25 189 ALA A C 1
ATOM 1454 O O . ALA A 1 189 ? 14.799 5.880 -5.427 1.00 90.25 189 ALA A O 1
ATOM 1455 N N . VAL A 1 190 ? 13.046 4.648 -4.737 1.00 90.56 190 VAL A N 1
ATOM 1456 C CA . VAL A 1 190 ? 12.897 3.832 -5.958 1.00 90.56 190 VAL A CA 1
ATOM 1457 C C . VAL A 1 190 ? 11.638 4.203 -6.741 1.00 90.56 190 VAL A C 1
ATOM 1459 O O . VAL A 1 190 ? 11.638 4.244 -7.972 1.00 90.56 190 VAL A O 1
ATOM 1462 N N . HIS A 1 191 ? 10.544 4.468 -6.035 1.00 95.25 191 HIS A N 1
ATOM 1463 C CA . HIS A 1 191 ? 9.234 4.708 -6.613 1.00 95.25 191 HIS A CA 1
ATOM 1464 C C . HIS A 1 191 ? 8.954 6.203 -6.673 1.00 95.25 191 HIS A C 1
ATOM 1466 O O . HIS A 1 191 ? 8.841 6.866 -5.644 1.00 95.25 191 HIS A O 1
ATOM 1472 N N . ALA A 1 192 ? 8.782 6.718 -7.888 1.00 94.56 192 ALA A N 1
ATOM 1473 C CA . ALA A 1 192 ? 8.384 8.097 -8.133 1.00 94.56 192 ALA A CA 1
ATOM 1474 C C . ALA A 1 192 ? 6.871 8.162 -8.419 1.00 94.56 192 ALA A C 1
ATOM 1476 O O . ALA A 1 192 ? 6.453 7.770 -9.515 1.00 94.56 192 ALA A O 1
ATOM 1477 N N . PRO A 1 193 ? 6.031 8.640 -7.477 1.00 96.69 193 PRO A N 1
ATOM 1478 C CA . PRO A 1 193 ? 4.606 8.833 -7.722 1.00 96.69 193 PRO A CA 1
ATOM 1479 C C . PRO A 1 193 ? 4.371 9.809 -8.872 1.00 96.69 193 PRO A C 1
ATOM 1481 O O . PRO A 1 193 ? 5.061 10.825 -8.983 1.00 96.69 193 PRO A O 1
ATOM 1484 N N . LEU A 1 194 ? 3.363 9.543 -9.702 1.00 95.56 194 LEU A N 1
ATOM 1485 C CA . LEU A 1 194 ? 2.913 10.542 -10.665 1.00 95.56 194 LEU A CA 1
ATOM 1486 C C . LEU A 1 194 ? 2.272 11.741 -9.942 1.00 95.56 194 LEU A C 1
ATOM 1488 O O . LEU A 1 194 ? 1.598 11.533 -8.926 1.00 95.56 194 LEU A O 1
ATOM 1492 N N . PRO A 1 195 ? 2.421 12.975 -10.470 1.00 93.69 195 PRO A N 1
ATOM 1493 C CA . PRO A 1 195 ? 1.852 14.177 -9.854 1.00 93.69 195 PRO A CA 1
ATOM 1494 C C . PRO A 1 195 ? 0.335 14.101 -9.659 1.00 93.69 195 PRO A C 1
ATOM 1496 O O . PRO A 1 195 ? -0.187 14.573 -8.653 1.00 93.69 195 PRO A O 1
ATOM 1499 N N . GLU A 1 196 ? -0.363 13.480 -10.612 1.00 94.25 196 GLU A N 1
ATOM 1500 C CA . GLU A 1 196 ? -1.803 13.251 -10.555 1.00 94.25 196 GLU A CA 1
ATOM 1501 C C . GLU A 1 196 ? -2.089 11.770 -10.306 1.00 94.25 196 GLU A C 1
ATOM 1503 O O . GLU A 1 196 ? -1.692 10.896 -11.079 1.00 94.25 196 GLU A O 1
ATOM 1508 N N . GLN A 1 197 ? -2.800 11.492 -9.215 1.00 95.25 197 GLN A N 1
ATOM 1509 C CA . GLN A 1 197 ? -3.300 10.158 -8.902 1.00 95.25 197 GLN A CA 1
ATOM 1510 C C . GLN A 1 197 ? -4.737 10.014 -9.431 1.00 95.25 197 GLN A C 1
ATOM 1512 O O . GLN A 1 197 ? -5.531 10.948 -9.274 1.00 95.25 197 GLN A O 1
ATOM 1517 N N . PRO A 1 198 ? -5.114 8.870 -10.035 1.00 94.31 198 PRO A N 1
ATOM 1518 C CA . PRO A 1 198 ? -6.467 8.662 -10.538 1.00 94.31 198 PRO A CA 1
ATOM 1519 C C . PRO A 1 198 ? -7.527 8.849 -9.448 1.00 94.31 198 PRO A C 1
ATOM 1521 O O . PRO A 1 198 ? -7.431 8.282 -8.356 1.00 94.31 198 PRO A O 1
ATOM 1524 N N . ALA A 1 199 ? -8.580 9.606 -9.758 1.00 92.25 199 ALA A N 1
ATOM 1525 C CA . ALA A 1 199 ? -9.703 9.778 -8.846 1.00 92.25 199 ALA A CA 1
ATOM 1526 C C . ALA A 1 199 ? -10.360 8.420 -8.539 1.00 92.25 199 ALA A C 1
ATOM 1528 O O . ALA A 1 199 ? -10.686 7.652 -9.443 1.00 92.25 199 ALA A O 1
ATOM 1529 N N . GLY A 1 200 ? -10.562 8.125 -7.253 1.00 90.19 200 GLY A N 1
ATOM 1530 C CA . GLY A 1 200 ? -11.153 6.859 -6.809 1.00 90.19 200 GLY A CA 1
ATOM 1531 C C . GLY A 1 200 ? -10.196 5.661 -6.804 1.00 90.19 200 GLY A C 1
ATOM 1532 O O . GLY A 1 200 ? -10.647 4.547 -6.509 1.00 90.19 200 GLY A O 1
ATOM 1533 N N . LEU A 1 201 ? -8.900 5.871 -7.083 1.00 94.56 201 LEU A N 1
ATOM 1534 C CA . LEU A 1 201 ? -7.872 4.862 -6.838 1.00 94.56 201 LEU A CA 1
ATOM 1535 C C . LEU A 1 201 ? -7.936 4.409 -5.373 1.00 94.56 201 LEU A C 1
ATOM 1537 O O . LEU A 1 201 ? -8.145 5.208 -4.461 1.00 94.56 201 LEU A O 1
ATOM 1541 N N . ASP A 1 202 ? -7.794 3.104 -5.158 1.00 95.69 202 ASP A N 1
ATOM 1542 C CA . ASP A 1 202 ? -7.665 2.547 -3.816 1.00 95.69 202 ASP A CA 1
ATOM 1543 C C . ASP A 1 202 ? -6.385 3.113 -3.156 1.00 95.69 202 ASP A C 1
ATOM 1545 O O . ASP A 1 202 ? -5.302 2.902 -3.701 1.00 95.69 202 ASP A O 1
ATOM 1549 N N . PRO A 1 203 ? -6.483 3.820 -2.012 1.00 95.12 203 PRO A N 1
ATOM 1550 C CA . PRO A 1 203 ? -5.365 4.544 -1.388 1.00 95.12 203 PRO A CA 1
ATOM 1551 C C . PRO A 1 203 ? -4.216 3.645 -0.909 1.00 95.12 203 PRO A C 1
ATOM 1553 O O . PRO A 1 203 ? -3.117 4.139 -0.637 1.00 95.12 203 PRO A O 1
ATOM 1556 N N . ARG A 1 204 ? -4.449 2.327 -0.836 1.00 96.88 204 ARG A N 1
ATOM 1557 C CA . ARG A 1 204 ? -3.409 1.317 -0.590 1.00 96.88 204 ARG A CA 1
ATOM 1558 C C . ARG A 1 204 ? -2.405 1.215 -1.745 1.00 96.88 204 ARG A C 1
ATOM 1560 O O . ARG A 1 204 ? -1.319 0.668 -1.559 1.00 96.88 204 ARG A O 1
ATOM 1567 N N . TRP A 1 205 ? -2.746 1.764 -2.911 1.00 97.44 205 TRP A N 1
ATOM 1568 C CA . TRP A 1 205 ? -1.924 1.810 -4.115 1.00 97.44 205 TRP A CA 1
ATOM 1569 C C . TRP A 1 205 ? -1.482 3.229 -4.443 1.00 97.44 205 TRP A C 1
ATOM 1571 O O . TRP A 1 205 ? -2.191 4.205 -4.201 1.00 97.44 205 TRP A O 1
ATOM 1581 N N . VAL A 1 206 ? -0.316 3.322 -5.066 1.00 97.44 206 VAL A N 1
ATOM 1582 C CA . VAL A 1 206 ? 0.251 4.552 -5.603 1.00 97.44 206 VAL A CA 1
ATOM 1583 C C . VAL A 1 206 ? 0.553 4.314 -7.076 1.00 97.44 206 VAL A C 1
ATOM 1585 O O . VAL A 1 206 ? 1.220 3.341 -7.425 1.00 97.44 206 VAL A O 1
ATOM 1588 N N . LEU A 1 207 ? 0.046 5.179 -7.953 1.00 97.38 207 LEU A N 1
ATOM 1589 C CA . LEU A 1 207 ? 0.434 5.180 -9.357 1.00 97.38 207 LEU A CA 1
ATOM 1590 C C . LEU A 1 207 ? 1.794 5.867 -9.483 1.00 97.38 207 LEU A C 1
ATOM 1592 O O . LEU A 1 207 ? 1.922 7.069 -9.235 1.00 97.38 207 LEU A O 1
ATOM 1596 N N . CYS A 1 208 ? 2.798 5.097 -9.875 1.00 96.44 208 CYS A N 1
ATOM 1597 C CA . CYS A 1 208 ? 4.177 5.536 -10.008 1.00 96.44 208 CYS A CA 1
ATOM 1598 C C . CYS A 1 208 ? 4.609 5.495 -11.470 1.00 96.44 208 CYS A C 1
ATOM 1600 O O . CYS A 1 208 ? 4.125 4.670 -12.247 1.00 96.44 208 CYS A O 1
ATOM 1602 N N . ALA A 1 209 ? 5.577 6.335 -11.836 1.00 92.69 209 ALA A N 1
ATOM 1603 C CA . ALA A 1 209 ? 6.403 6.035 -12.999 1.00 92.69 209 ALA A CA 1
ATOM 1604 C C . ALA A 1 209 ? 7.003 4.633 -12.820 1.00 92.69 209 ALA A C 1
ATOM 1606 O O . ALA A 1 209 ? 7.329 4.249 -11.689 1.00 92.69 209 ALA A O 1
ATOM 1607 N N . ARG A 1 210 ? 7.116 3.857 -13.907 1.00 90.62 210 ARG A N 1
ATOM 1608 C CA . ARG A 1 210 ? 7.709 2.516 -13.839 1.00 90.62 210 ARG A CA 1
ATOM 1609 C C . ARG A 1 210 ? 9.064 2.603 -13.121 1.00 90.62 210 ARG A C 1
ATOM 1611 O O . ARG A 1 210 ? 9.921 3.337 -13.605 1.00 90.62 210 ARG A O 1
ATOM 1618 N N . PRO A 1 211 ? 9.252 1.915 -11.979 1.00 88.12 211 PRO A N 1
ATOM 1619 C CA . PRO A 1 211 ? 10.491 2.004 -11.228 1.00 88.12 211 PRO A CA 1
ATOM 1620 C C . PRO A 1 211 ? 11.600 1.289 -11.987 1.00 88.12 211 PRO A C 1
ATOM 1622 O O . PRO A 1 211 ? 11.371 0.265 -12.638 1.00 88.12 211 PRO A O 1
ATOM 1625 N N . ILE A 1 212 ? 12.810 1.821 -11.863 1.00 81.31 212 ILE A N 1
ATOM 1626 C CA . ILE A 1 212 ? 14.016 1.176 -12.349 1.00 81.31 212 ILE A CA 1
ATOM 1627 C C . ILE A 1 212 ? 15.041 1.165 -11.236 1.00 81.31 212 ILE A C 1
ATOM 1629 O O . ILE A 1 212 ? 15.318 2.190 -10.619 1.00 81.31 212 ILE A O 1
ATOM 1633 N N . VAL A 1 213 ? 15.636 -0.002 -11.035 1.00 79.75 213 VAL A N 1
ATOM 1634 C CA . VAL A 1 213 ? 16.696 -0.208 -10.064 1.00 79.75 213 VAL A CA 1
ATOM 1635 C C . VAL A 1 213 ? 17.984 -0.482 -10.830 1.00 79.75 213 VAL A C 1
ATOM 1637 O O . VAL A 1 213 ? 18.076 -1.455 -11.577 1.00 79.75 213 VAL A O 1
ATOM 1640 N N . ILE A 1 214 ? 18.967 0.403 -10.669 1.00 76.31 214 ILE A N 1
ATOM 1641 C CA . ILE A 1 214 ? 20.327 0.197 -11.171 1.00 76.31 214 ILE A CA 1
ATOM 1642 C C . ILE A 1 214 ? 21.154 -0.307 -10.001 1.00 76.31 214 ILE A C 1
ATOM 1644 O O . ILE A 1 214 ? 21.295 0.376 -8.989 1.00 76.31 214 ILE A O 1
ATOM 1648 N N . VAL A 1 215 ? 21.708 -1.498 -10.156 1.00 71.44 215 VAL A N 1
ATOM 1649 C CA . VAL A 1 215 ? 22.551 -2.136 -9.151 1.00 71.44 215 VAL A CA 1
ATOM 1650 C C . VAL A 1 215 ? 23.982 -2.232 -9.657 1.00 71.44 215 VAL A C 1
ATOM 1652 O O . VAL A 1 215 ? 24.225 -2.535 -10.825 1.00 71.44 215 VAL A O 1
ATOM 1655 N N . GLY A 1 216 ? 24.936 -1.897 -8.786 1.00 66.44 216 GLY A N 1
ATOM 1656 C CA . GLY A 1 216 ? 26.363 -2.053 -9.060 1.00 66.44 216 GLY A CA 1
ATOM 1657 C C . GLY A 1 216 ? 26.780 -3.527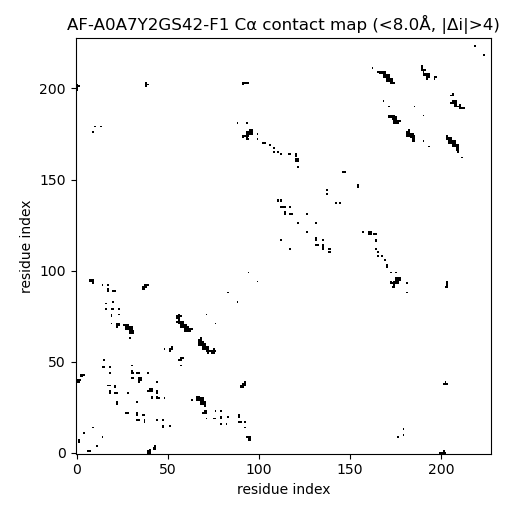 -9.080 1.00 66.44 216 GLY A C 1
ATOM 1658 O O . GLY A 1 216 ? 25.981 -4.412 -8.786 1.00 66.44 216 GLY A O 1
ATOM 1659 N N . GLY A 1 217 ? 28.055 -3.798 -9.382 1.00 58.41 217 GLY A N 1
ATOM 1660 C CA . GLY A 1 217 ? 28.616 -5.158 -9.499 1.00 58.41 217 GLY A CA 1
ATOM 1661 C C . GLY A 1 217 ? 28.662 -5.992 -8.208 1.00 58.41 217 GLY A C 1
ATOM 1662 O O . GLY A 1 217 ? 29.400 -6.968 -8.155 1.00 58.41 217 GLY A O 1
ATOM 1663 N N . GLU A 1 218 ? 27.922 -5.595 -7.176 1.00 57.06 218 GLU A N 1
ATOM 1664 C CA . GLU A 1 218 ? 27.780 -6.309 -5.903 1.00 57.06 218 GLU A CA 1
ATOM 1665 C C . GLU A 1 218 ? 26.628 -7.324 -5.926 1.00 57.06 218 GLU A C 1
ATOM 1667 O O . GLU A 1 218 ? 26.560 -8.179 -5.050 1.00 57.06 218 GLU A O 1
ATOM 1672 N N . LEU A 1 219 ? 25.750 -7.259 -6.934 1.00 52.69 219 LEU A N 1
ATOM 1673 C CA . LEU A 1 219 ? 24.693 -8.242 -7.150 1.00 52.69 219 LEU A CA 1
ATOM 1674 C C . LEU A 1 219 ? 25.107 -9.214 -8.252 1.00 52.69 219 LEU A C 1
ATOM 1676 O O . LEU A 1 219 ? 25.236 -8.847 -9.422 1.00 52.69 219 LEU A O 1
ATOM 1680 N N . THR A 1 220 ? 25.344 -10.463 -7.863 1.00 54.03 220 THR A N 1
ATOM 1681 C CA . THR A 1 220 ? 25.519 -11.578 -8.795 1.00 54.03 220 THR A CA 1
ATOM 1682 C C . THR A 1 220 ? 24.149 -12.079 -9.258 1.00 54.03 220 THR A C 1
ATOM 1684 O O . THR A 1 220 ? 23.157 -11.919 -8.552 1.00 54.03 220 THR A O 1
ATOM 1687 N N . LEU A 1 221 ? 24.073 -12.682 -10.450 1.00 54.12 221 LEU A N 1
ATOM 1688 C CA . LEU A 1 221 ? 22.829 -13.281 -10.966 1.00 54.12 221 LEU A CA 1
ATOM 1689 C C . LEU A 1 221 ? 22.230 -14.293 -9.972 1.00 54.12 221 LEU A C 1
ATOM 1691 O O . LEU A 1 221 ? 21.022 -14.293 -9.768 1.00 54.12 221 LEU A O 1
ATOM 1695 N N . ASP A 1 222 ? 23.086 -15.028 -9.260 1.00 54.94 222 ASP A N 1
ATOM 1696 C CA . ASP A 1 222 ? 22.709 -15.977 -8.204 1.00 54.94 222 ASP A CA 1
ATOM 1697 C C . ASP A 1 222 ? 21.970 -15.327 -7.013 1.00 54.94 222 ASP A C 1
ATOM 1699 O O . ASP A 1 222 ? 21.276 -16.010 -6.272 1.00 54.94 222 ASP A O 1
ATOM 1703 N N . MET A 1 223 ? 22.106 -14.010 -6.800 1.00 51.00 223 MET A N 1
ATOM 1704 C CA . MET A 1 223 ? 21.354 -13.267 -5.773 1.00 51.00 223 MET A CA 1
ATOM 1705 C C . MET A 1 223 ? 19.972 -12.802 -6.259 1.00 51.00 223 MET A C 1
ATOM 1707 O O . MET A 1 223 ? 19.177 -12.301 -5.464 1.00 51.00 223 MET A O 1
ATOM 1711 N N . VAL A 1 224 ? 19.710 -12.907 -7.564 1.00 49.28 224 VAL A N 1
ATOM 1712 C CA . VAL A 1 224 ? 18.457 -12.499 -8.220 1.00 49.28 224 VAL A CA 1
ATOM 1713 C C . VAL A 1 224 ? 17.613 -13.721 -8.597 1.00 49.28 224 VAL A C 1
ATOM 1715 O O . VAL A 1 224 ? 16.390 -13.609 -8.688 1.00 49.28 224 VAL A O 1
ATOM 1718 N N . ASP A 1 225 ? 18.240 -14.885 -8.771 1.00 43.53 225 ASP A N 1
ATOM 1719 C CA . ASP A 1 225 ? 17.535 -16.149 -8.943 1.00 43.53 225 ASP A CA 1
ATOM 1720 C C . ASP A 1 225 ? 16.905 -16.601 -7.616 1.00 43.53 225 ASP A C 1
ATOM 1722 O O . ASP A 1 225 ? 17.571 -16.841 -6.610 1.00 43.53 225 ASP A O 1
ATOM 1726 N N . LEU A 1 226 ? 15.578 -16.731 -7.622 1.00 38.44 226 LEU A N 1
ATOM 1727 C CA . LEU A 1 226 ? 14.861 -17.507 -6.618 1.00 38.44 226 LEU A CA 1
ATOM 1728 C C . LEU A 1 226 ? 15.140 -18.981 -6.916 1.00 38.44 226 LEU A C 1
ATOM 1730 O O . LEU A 1 226 ? 14.500 -19.564 -7.794 1.00 38.44 226 LEU A O 1
ATOM 1734 N N . GLU A 1 227 ? 16.103 -19.575 -6.208 1.00 41.31 227 GLU A N 1
ATOM 1735 C CA . GLU A 1 227 ? 16.205 -21.033 -6.155 1.00 41.31 227 GLU A CA 1
ATOM 1736 C C . GLU A 1 227 ? 14.879 -21.582 -5.600 1.00 41.31 227 GLU A C 1
ATOM 1738 O O . GLU A 1 227 ? 14.471 -21.260 -4.481 1.00 41.31 227 GLU A O 1
ATOM 1743 N N . LEU A 1 228 ? 14.174 -22.331 -6.451 1.00 36.22 228 LEU A N 1
ATOM 1744 C CA . LEU A 1 228 ? 12.932 -23.045 -6.144 1.00 36.22 228 LEU A CA 1
ATOM 1745 C C . LEU A 1 228 ? 13.179 -24.247 -5.229 1.00 36.22 228 LEU A C 1
ATOM 1747 O O . LEU A 1 228 ? 14.136 -25.005 -5.505 1.00 36.22 228 LEU A O 1
#

Sequence (228 aa):
MPTRLEDLGVPQSMVEDLFCRRVLNARRTTIRAAAAEIGLSLNIATGVAEDLRGRNLLEFHGLDGRDYMIGLTDQGRSTTIDSMRESSYSDTIPVPLSLYVMTVNSQKAKLRINRDSIKEAFNDLVVSDTLLDQLGPAFLNDGAIFMYGPPGTGKTSLAERMIRIHKDAVLVPRAIEIDGQVVTVFDPAVHAPLPEQPAGLDPRWVLCARPIVIVGGELTLDMVDLEL

Mean predicted aligned error: 7.63 Å

Secondary structure (DSSP, 8-state):
---SGGGG-S-HHHHHHHHHHHHHHHSSEEHHHHHHHTT--HHHHHHHHHHHHHTTSEEEEEEETTEEEEEE-HHHHHHHHHHTTT----SSPPEEHHHHHHHHHHT-------HHHHHHHTTTS---HHHHHHHHHHHHSSS------STTSSHHHHHHHHGGG---EEEEESEEEETTEEEE---TTT--B-SSPPTT--TTEEEEEPP-----TT--GGGTS---

Nearest PDB structures (foldseek):
  4ooi-assembly1_A  TM=7.479E-01  e=1.459E-02  Vibrio cholerae O1 biovar El Tor str. N16961
  1r22-assembly1_B  TM=7.113E-01  e=1.214E-02  Synechococcus elongatus PCC 7942 = FACHB-805
  5e1w-assembly1_A  TM=5.278E-01  e=1.010E-02  Dehalococcoides mccartyi CBDB1
  3pqk-assembly2_D  TM=6.287E-01  e=3.444E-02  Xylella fastidiosa
  3eco-assembly1_A  TM=5.220E-01  e=1.754E-02  Staphylococcus aureus subsp. aureus Mu50

Foldseek 3Di:
DDQEPVVQVDDPVLVLLLLLLLQLVVVKDFLVRSCVFQLHDSNHSVVSQVVCVVVQQKDFPQDDPPTTIIHGDPVVNVVSVVVCVVPVDRGHRAHAPVVVVVQVVVPPDPQPDDLVLLCVLCVVPDDDSVVSVVVRVVVVDPDDDDDDDDPPPCPVVVVVSNVSSQQDKGKWFQWYDDPNDIGGTDDVVFWAADPDDDPPPRPRIGITRDTDDDDDPPDDVVNVDDPD

pLDDT: mean 87.67, std 12.51, range [36.22, 98.19]

Radius of gyration: 23.55 Å; Cα contacts (8 Å, |Δi|>4): 284; chains: 1; bounding box: 58×41×65 Å

Solvent-accessible surface area (backbone atoms only — not comparable to full-atom values): 13688 Å² total; per-residue (Å²): 95,55,69,48,65,78,67,48,60,55,62,67,69,59,54,48,48,43,51,47,44,43,42,62,73,56,71,66,40,31,50,60,57,49,13,60,68,28,46,43,35,56,65,37,34,49,52,48,49,52,52,36,34,76,70,57,27,33,44,76,82,50,69,58,92,90,39,50,26,41,40,62,31,77,60,26,46,52,56,42,56,57,53,47,73,80,44,82,82,71,63,50,54,47,38,24,48,68,58,51,55,52,50,56,68,72,62,62,84,82,82,85,82,49,74,64,56,52,51,60,40,41,68,93,53,98,70,58,71,69,58,54,62,57,47,56,62,53,74,73,43,102,62,89,83,87,87,85,77,70,89,91,74,48,63,69,61,48,57,65,29,62,56,57,66,64,82,54,68,40,79,42,43,47,24,29,34,56,98,91,41,79,45,78,62,62,42,78,93,55,44,48,66,44,96,74,68,66,87,73,58,38,68,36,44,42,54,16,44,60,65,73,86,87,78,66,95,84,66,54,69,78,78,70,54,79,83,126